Protein AF-A0A942GYG0-F1 (afdb_monomer)

Mean predicted aligned error: 10.77 Å

Solvent-accessible surface area (backbone atoms only — not comparable to full-atom values): 10774 Å² total; per-residue (Å²): 144,83,90,78,85,78,83,84,86,82,78,89,72,79,81,76,75,67,59,65,48,52,63,40,40,40,60,57,50,47,99,49,83,91,63,47,32,33,40,37,37,32,74,46,73,51,86,85,50,44,28,29,35,39,34,29,45,40,83,56,70,63,23,36,38,34,26,87,80,45,83,84,53,67,33,62,29,21,25,42,36,37,23,21,89,87,69,42,67,22,49,27,53,78,20,40,27,50,44,30,30,40,38,37,22,38,67,86,68,49,50,30,33,34,43,37,31,52,30,29,38,45,46,77,72,88,83,29,36,38,39,38,35,69,40,68,57,47,60,44,65,44,78,31,82,46,78,87,61,72,79,62,32,40,35,35,44,31,32,70,72,46,78,58,81,37,33,40,30,19,33,28,52,40,40,40,34,48,46,66,55,72,65,50,56,50,50,50,52,53,50,52,52,52,55,54,56,59,75,76,108

Radius of gyration: 22.15 Å; Cα contacts (8 Å, |Δi|>4): 467; chains: 1; bounding box: 30×49×81 Å

pLDDT: mean 78.79, std 14.72, range [40.22, 95.81]

Nearest PDB structures (foldseek):
  8fro-assembly1_G  TM=6.379E-01  e=6.073E-01  Acinetobacter baylyi ADP1
  8ufg-assembly1_G  TM=6.220E-01  e=1.354E+00  Acinetobacter baylyi ADP1
  6mjp-assembly1_G  TM=4.871E-01  e=9.533E-01  Vibrio cholerae
  6mit-assembly1_G  TM=3.620E-01  e=4.277E-01  Enterobacter cloacae subsp. cloacae ATCC 13047
  8ufh-assembly1_G  TM=6.021E-01  e=2.870E+00  Acinetobacter baylyi ADP1

Foldseek 3Di:
DDDDPPDPPDDPDDQPDFDWDFQKFWDQQDPDPPDFFKKFFAPAQDLQFQWGWIWGKDQAFRTWIAGPPWPDGIAGSKIKTKAAPVRHTWTTHRQKTAWIKIWIAHNVRFTQKMKTAGIWGWDDPVQWIKIKGQGDIDMGHTVIDPNVDDDFIKMKTFHDWDDDRRMIGGRGIGIITGDDDVVSVVVVVVVVVVVVVVVVD

Secondary structure (DSSP, 8-state):
--------------------EEEEEE--S-SSTTS-SEEEEESSS-TT---EEEEEEE-SS---EE-TTSTT--BTT-EEEEE-TTSSPEEEETTEE-SEEEEEE-TTS-EEEEEEESEEEEEE-SS-EEEEEEES-EEEESSS--TT--S-EEEEEEES-EEETTEEEESEEEEEEE---HHHHHHHHHHHHHHHHHHT-

Sequence (201 aa):
MRTLAGLSLLGLAGAVSAQSFTLATFADPTLNATTPMITFVSANTDPLNLSGTLSGSWTGSGLTLITPNLSGGPFANARFSLATAGGGAISVSNGAVSAGVVTFRNSANAVLFSINFQSAVYNNSGVGGNFLINSGISFTNGLLNVSSFTNGAFGFAFANPTTSGNQITYTASFTSSAVPEPASLAALGLGAIALIKRRRR

Structure (mmCIF, N/CA/C/O backbone):
data_AF-A0A942GYG0-F1
#
_entry.id   AF-A0A942GYG0-F1
#
loop_
_atom_site.group_PDB
_atom_site.id
_atom_site.type_symbol
_atom_site.label_atom_id
_atom_site.label_alt_id
_atom_site.label_comp_id
_atom_site.label_asym_id
_atom_site.label_entity_id
_atom_site.label_seq_id
_atom_site.pdbx_PDB_ins_code
_atom_site.Cartn_x
_atom_site.Cartn_y
_atom_site.Cartn_z
_atom_site.occupancy
_atom_site.B_iso_or_equiv
_atom_site.auth_seq_id
_atom_site.auth_comp_id
_atom_site.auth_asym_id
_atom_site.auth_atom_id
_atom_site.pdbx_PDB_model_num
ATOM 1 N N . MET A 1 1 ? 1.100 -24.597 -68.871 1.00 47.22 1 MET A N 1
ATOM 2 C CA . MET A 1 1 ? 1.208 -25.309 -67.577 1.00 47.22 1 MET A CA 1
ATOM 3 C C . MET A 1 1 ? 2.514 -24.935 -66.891 1.00 47.22 1 MET A C 1
ATOM 5 O O . MET A 1 1 ? 3.547 -25.460 -67.275 1.00 47.22 1 MET A O 1
ATOM 9 N N . ARG A 1 2 ? 2.482 -24.030 -65.906 1.00 40.22 2 ARG A N 1
ATOM 10 C CA . ARG A 1 2 ? 3.501 -23.928 -64.848 1.00 40.22 2 ARG A CA 1
ATOM 11 C C . ARG A 1 2 ? 2.799 -23.478 -63.569 1.00 40.22 2 ARG A C 1
ATOM 13 O O . ARG A 1 2 ? 2.380 -22.336 -63.439 1.00 40.22 2 ARG A O 1
ATOM 20 N N . THR A 1 3 ? 2.588 -24.453 -62.701 1.00 55.00 3 THR A N 1
ATOM 21 C CA . THR A 1 3 ? 2.068 -24.369 -61.340 1.00 55.00 3 THR A CA 1
ATOM 22 C C . THR A 1 3 ? 3.068 -23.636 -60.446 1.00 55.00 3 THR A C 1
ATOM 24 O O . THR A 1 3 ? 4.214 -24.055 -60.340 1.00 55.00 3 THR A O 1
ATOM 27 N N . LEU A 1 4 ? 2.627 -22.570 -59.777 1.00 44.88 4 LEU A N 1
ATOM 28 C CA . LEU A 1 4 ? 3.309 -21.960 -58.630 1.00 44.88 4 LEU A CA 1
ATOM 29 C C . LEU A 1 4 ? 2.232 -21.535 -57.623 1.00 44.88 4 LEU A C 1
ATOM 31 O O . LEU A 1 4 ? 1.903 -20.364 -57.462 1.00 44.88 4 LEU A O 1
ATOM 35 N N . ALA A 1 5 ? 1.633 -22.537 -56.978 1.00 49.19 5 ALA A N 1
ATOM 36 C CA . ALA A 1 5 ? 0.848 -22.351 -55.768 1.00 49.19 5 ALA A CA 1
ATOM 37 C C . ALA A 1 5 ? 1.830 -22.097 -54.612 1.00 49.19 5 ALA A C 1
ATOM 39 O O . ALA A 1 5 ? 2.357 -23.026 -54.005 1.00 49.19 5 ALA A O 1
ATOM 40 N N . GLY A 1 6 ? 2.146 -20.824 -54.370 1.00 45.94 6 GLY A N 1
ATOM 41 C CA . GLY A 1 6 ? 2.953 -20.388 -53.233 1.00 45.94 6 GLY A CA 1
ATOM 42 C C . GLY A 1 6 ? 2.110 -20.365 -51.962 1.00 45.94 6 GLY A C 1
ATOM 43 O O . GLY A 1 6 ? 1.429 -19.383 -51.683 1.00 45.94 6 GLY A O 1
ATOM 44 N N . LEU A 1 7 ? 2.150 -21.467 -51.219 1.00 50.16 7 LEU A N 1
ATOM 45 C CA . LEU A 1 7 ? 1.560 -21.649 -49.896 1.00 50.16 7 LEU A CA 1
ATOM 46 C C . LEU A 1 7 ? 2.141 -20.614 -48.904 1.00 50.16 7 LEU A C 1
ATOM 48 O O . LEU A 1 7 ? 3.265 -20.768 -48.436 1.00 50.16 7 LEU A O 1
ATOM 52 N N . SER A 1 8 ? 1.400 -19.552 -48.571 1.00 49.69 8 SER A N 1
ATOM 53 C CA . SER A 1 8 ? 1.773 -18.586 -47.522 1.00 49.69 8 SER A CA 1
ATOM 54 C C . SER A 1 8 ? 1.042 -18.895 -46.214 1.00 49.69 8 SER A C 1
ATOM 56 O O . SER A 1 8 ? 0.158 -18.173 -45.760 1.00 49.69 8 SER A O 1
ATOM 58 N N . LEU A 1 9 ? 1.425 -20.012 -45.599 1.00 56.19 9 LEU A N 1
ATOM 59 C CA . LEU A 1 9 ? 0.965 -20.426 -44.278 1.00 56.19 9 LEU A CA 1
ATOM 60 C C . LEU A 1 9 ? 1.998 -20.001 -43.224 1.00 56.19 9 LEU A C 1
ATOM 62 O O . LEU A 1 9 ? 2.800 -20.829 -42.823 1.00 56.19 9 LEU A O 1
ATOM 66 N N . LEU A 1 10 ? 2.041 -18.738 -42.785 1.00 43.91 10 LEU A N 1
ATOM 67 C CA . LEU A 1 10 ? 2.884 -18.366 -41.636 1.00 43.91 10 LEU A CA 1
ATOM 68 C C . LEU A 1 10 ? 2.381 -17.120 -40.896 1.00 43.91 10 LEU A C 1
ATOM 70 O O . LEU A 1 10 ? 2.401 -16.010 -41.425 1.00 43.91 10 LEU A O 1
ATOM 74 N N . GLY A 1 11 ? 2.032 -17.332 -39.623 1.00 44.91 11 GLY A N 1
ATOM 75 C CA . GLY A 1 11 ? 2.259 -16.352 -38.563 1.00 44.91 11 GLY A CA 1
ATOM 76 C C . GLY A 1 11 ? 1.053 -15.557 -38.068 1.00 44.91 11 GLY A C 1
ATOM 77 O O . GLY A 1 11 ? 1.117 -14.331 -38.056 1.00 44.91 11 GLY A O 1
ATOM 78 N N . LEU A 1 12 ? 0.002 -16.211 -37.554 1.00 44.03 12 LEU A N 1
ATOM 79 C CA . LEU A 1 12 ? -0.765 -15.590 -36.465 1.00 44.03 12 LEU A CA 1
ATOM 80 C C . LEU A 1 12 ? 0.125 -15.606 -35.210 1.00 44.03 12 LEU A C 1
ATOM 82 O O . LEU A 1 12 ? 0.068 -16.531 -34.404 1.00 44.03 12 LEU A O 1
ATOM 86 N N . ALA A 1 13 ? 1.005 -14.614 -35.079 1.00 49.53 13 ALA A N 1
ATOM 87 C CA . ALA A 1 13 ? 1.658 -14.336 -33.807 1.00 49.53 13 ALA A CA 1
ATOM 88 C C . ALA A 1 13 ? 0.572 -13.859 -32.834 1.00 49.53 13 ALA A C 1
ATOM 90 O O . ALA A 1 13 ? -0.116 -12.872 -33.105 1.00 49.53 13 ALA A O 1
ATOM 91 N N . GLY A 1 14 ? 0.372 -14.610 -31.750 1.00 46.22 14 GLY A N 1
ATOM 92 C CA . GLY A 1 14 ? -0.617 -14.303 -30.726 1.00 46.22 14 GLY A CA 1
ATOM 93 C C . GLY A 1 14 ? -0.395 -12.901 -30.172 1.00 46.22 14 GLY A C 1
ATOM 94 O O . GLY A 1 14 ? 0.689 -12.581 -29.686 1.00 46.22 14 GLY A O 1
ATOM 95 N N . ALA A 1 15 ? -1.421 -12.058 -30.257 1.00 45.28 15 ALA A N 1
ATOM 96 C CA . ALA A 1 15 ? -1.450 -10.808 -29.522 1.00 45.28 15 ALA A CA 1
ATOM 97 C C . ALA A 1 15 ? -1.468 -11.157 -28.029 1.00 45.28 15 ALA A C 1
ATOM 99 O O . ALA A 1 15 ? -2.484 -11.607 -27.503 1.00 45.28 15 ALA A O 1
ATOM 100 N N . VAL A 1 16 ? -0.330 -10.998 -27.355 1.00 50.44 16 VAL A N 1
ATOM 101 C CA . VAL A 1 16 ? -0.274 -11.088 -25.898 1.00 50.44 16 VAL A CA 1
ATOM 102 C C . VAL A 1 16 ? -1.026 -9.869 -25.374 1.00 50.44 16 VAL A C 1
ATOM 104 O O . VAL A 1 16 ? -0.549 -8.739 -25.481 1.00 50.44 16 VAL A O 1
ATOM 107 N N . SER A 1 17 ? -2.253 -10.073 -24.893 1.00 48.25 17 SER A N 1
ATOM 108 C CA . SER A 1 17 ? -3.034 -9.005 -24.277 1.00 48.25 17 SER A CA 1
ATOM 109 C C . SER A 1 17 ? -2.295 -8.529 -23.031 1.00 48.25 17 SER A C 1
ATOM 111 O O . SER 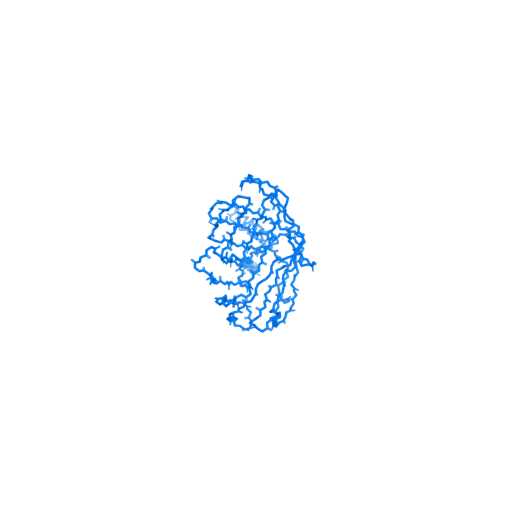A 1 17 ? -2.120 -9.308 -22.095 1.00 48.25 17 SER A O 1
ATOM 113 N N . ALA A 1 18 ? -1.876 -7.266 -23.006 1.00 50.84 18 ALA A N 1
ATOM 114 C CA . ALA A 1 18 ? -1.466 -6.631 -21.766 1.00 50.84 18 ALA A CA 1
ATOM 115 C C . ALA A 1 18 ? -2.700 -6.533 -20.862 1.00 50.84 18 ALA A C 1
ATOM 117 O O . ALA A 1 18 ? -3.649 -5.817 -21.180 1.00 50.84 18 ALA A O 1
ATOM 118 N N . GLN A 1 19 ? -2.715 -7.304 -19.781 1.00 58.50 19 GLN A N 1
ATOM 119 C CA . GLN A 1 19 ? -3.801 -7.307 -18.811 1.00 58.50 19 GLN A CA 1
ATOM 120 C C . GLN A 1 19 ? -3.295 -6.64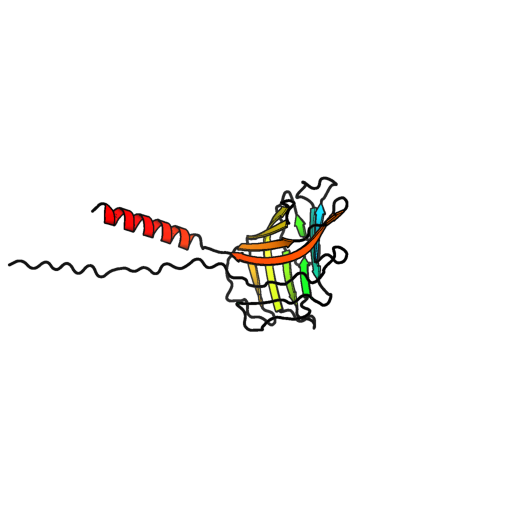9 -17.527 1.00 58.50 19 GLN A C 1
ATOM 122 O O . GLN A 1 19 ? -2.253 -7.020 -16.991 1.00 58.50 19 GLN A O 1
ATOM 127 N N . SER A 1 20 ? -4.013 -5.634 -17.048 1.00 63.12 20 SER A N 1
ATOM 128 C CA . SER A 1 20 ? -3.867 -5.158 -15.673 1.00 63.12 20 SER A CA 1
ATOM 129 C C . SER A 1 20 ? -4.591 -6.128 -14.750 1.00 63.12 20 SER A C 1
ATOM 131 O O . SER A 1 20 ? -5.744 -6.473 -15.016 1.00 63.12 20 SER A O 1
ATOM 133 N N . PHE A 1 21 ? -3.954 -6.523 -13.653 1.00 68.12 21 PHE A N 1
ATOM 134 C CA . PHE A 1 21 ? -4.548 -7.435 -12.684 1.00 68.12 21 PHE A CA 1
ATOM 135 C C . PHE A 1 21 ? -4.671 -6.754 -11.323 1.00 68.12 21 PHE A C 1
ATOM 137 O O . PHE A 1 21 ? -3.721 -6.172 -10.797 1.00 68.12 21 PHE A O 1
ATOM 144 N N . THR A 1 22 ? -5.842 -6.856 -10.705 1.00 72.69 22 THR A N 1
ATOM 145 C CA . THR A 1 22 ? -6.029 -6.430 -9.315 1.00 72.69 22 THR A CA 1
ATOM 146 C C . THR A 1 22 ? -5.499 -7.524 -8.394 1.00 72.69 22 THR A C 1
ATOM 148 O O . THR A 1 22 ? -6.091 -8.601 -8.308 1.00 72.69 22 THR A O 1
ATOM 151 N N . LEU A 1 23 ? -4.377 -7.270 -7.716 1.00 75.25 23 LEU A N 1
ATOM 152 C CA . LEU A 1 23 ? -3.814 -8.219 -6.747 1.00 75.25 23 LEU A CA 1
ATOM 153 C C . LEU A 1 23 ? -4.638 -8.231 -5.454 1.00 75.25 23 LEU A C 1
ATOM 155 O O . LEU A 1 23 ? -4.971 -9.287 -4.920 1.00 75.25 23 LEU A O 1
ATOM 159 N N . ALA A 1 24 ? -4.983 -7.039 -4.975 1.00 77.56 24 ALA A N 1
ATOM 160 C CA . ALA A 1 24 ? -5.737 -6.834 -3.756 1.00 77.56 24 ALA A CA 1
ATOM 161 C C . ALA A 1 24 ? -6.590 -5.576 -3.867 1.00 77.56 24 ALA A C 1
ATOM 163 O O . ALA A 1 24 ? -6.137 -4.550 -4.352 1.00 77.56 24 ALA A O 1
ATOM 164 N N . THR A 1 25 ? -7.817 -5.630 -3.375 1.00 77.88 25 THR A N 1
ATOM 165 C CA . THR A 1 25 ? -8.646 -4.439 -3.201 1.00 77.88 25 THR A CA 1
ATOM 166 C C . THR A 1 25 ? -9.373 -4.536 -1.877 1.00 77.88 25 THR A C 1
ATOM 168 O O . THR A 1 25 ? -9.718 -5.630 -1.437 1.00 77.88 25 THR A O 1
ATOM 171 N N . PHE A 1 26 ? -9.612 -3.405 -1.233 1.00 75.62 26 PHE A N 1
ATOM 172 C CA . PHE A 1 26 ? -10.428 -3.343 -0.033 1.00 75.62 26 PHE A CA 1
ATOM 173 C C . PHE A 1 26 ? -11.369 -2.150 -0.123 1.00 75.62 26 PHE A C 1
ATOM 175 O O . PHE A 1 26 ? -11.049 -1.132 -0.730 1.00 75.62 26 PHE A O 1
ATOM 182 N N . ALA A 1 27 ? -12.566 -2.323 0.430 1.00 68.75 27 ALA A N 1
ATOM 183 C CA . ALA A 1 27 ? -13.493 -1.220 0.623 1.00 68.75 27 ALA A CA 1
ATOM 184 C C . ALA A 1 27 ? -13.029 -0.373 1.813 1.00 68.75 27 ALA A C 1
ATOM 186 O O . ALA A 1 27 ? -12.357 -0.891 2.708 1.00 68.75 27 ALA A O 1
ATOM 187 N N . ASP A 1 28 ? -13.402 0.906 1.807 1.00 70.06 28 ASP A N 1
ATOM 188 C CA . ASP A 1 28 ? -13.158 1.819 2.921 1.00 70.06 28 ASP A CA 1
ATOM 189 C C . ASP A 1 28 ? -13.711 1.212 4.226 1.00 70.06 28 ASP A C 1
ATOM 191 O O . ASP A 1 28 ? -14.924 0.991 4.320 1.00 70.06 28 ASP A O 1
ATOM 195 N N . PRO A 1 29 ? -12.859 0.871 5.213 1.00 70.31 29 PRO A N 1
ATOM 196 C CA . PRO A 1 29 ? -13.340 0.323 6.471 1.00 70.31 29 PRO A CA 1
ATOM 197 C C . PRO A 1 29 ? -13.994 1.389 7.352 1.00 70.31 29 PRO A C 1
ATOM 199 O O . PRO A 1 29 ? -14.649 1.032 8.334 1.00 70.31 29 PRO A O 1
ATOM 202 N N . THR A 1 30 ? -13.815 2.678 7.042 1.00 67.19 30 THR A N 1
ATOM 203 C CA . THR A 1 30 ? -14.283 3.779 7.878 1.00 67.19 30 THR A CA 1
ATOM 204 C C . THR A 1 30 ? -15.176 4.711 7.082 1.00 67.19 30 THR A C 1
ATOM 206 O O . THR A 1 30 ? -14.896 5.117 5.966 1.00 67.19 30 THR A O 1
ATOM 209 N N . LEU A 1 31 ? -16.304 5.089 7.673 1.00 64.12 31 LEU A N 1
ATOM 210 C CA . LEU A 1 31 ? -17.173 6.110 7.085 1.00 64.12 31 LEU A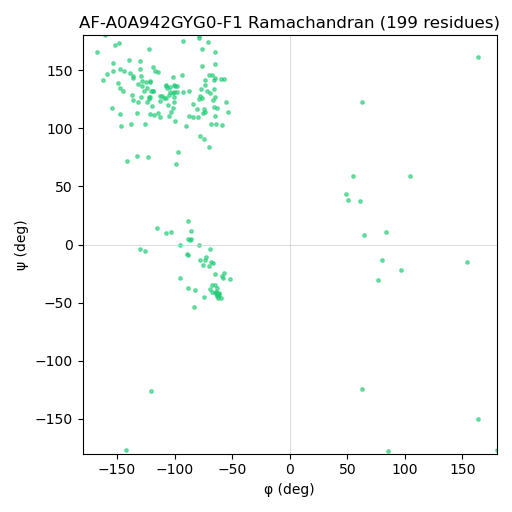 CA 1
ATOM 211 C C . LEU A 1 31 ? -16.725 7.528 7.481 1.00 64.12 31 LEU A C 1
ATOM 213 O O . LEU A 1 31 ? -17.433 8.493 7.204 1.00 64.12 31 LEU A O 1
ATOM 217 N N . ASN A 1 32 ? -15.601 7.666 8.199 1.00 64.56 32 ASN A N 1
ATOM 218 C CA . ASN A 1 32 ? -15.164 8.929 8.782 1.00 64.56 32 ASN A CA 1
ATOM 219 C C . ASN A 1 32 ? -13.634 9.092 8.847 1.00 64.56 32 ASN A C 1
ATOM 221 O O . ASN A 1 32 ? -12.866 8.148 9.010 1.00 64.56 32 ASN A O 1
ATOM 225 N N . ALA A 1 33 ? -13.200 10.351 8.782 1.00 61.22 33 ALA A N 1
ATOM 226 C CA . ALA A 1 33 ? -11.796 10.763 8.782 1.00 61.22 33 ALA A CA 1
ATOM 227 C C . ALA A 1 33 ? -11.050 10.552 10.118 1.00 61.22 33 ALA A C 1
ATOM 229 O O . ALA A 1 33 ? -9.855 10.826 10.210 1.00 61.22 33 ALA A O 1
ATOM 230 N N . THR A 1 34 ? -11.729 10.092 11.174 1.00 69.00 34 THR A N 1
ATOM 231 C CA . THR A 1 34 ? -11.150 9.972 12.524 1.00 69.00 34 THR A CA 1
ATOM 232 C C . THR A 1 34 ? -10.240 8.757 12.690 1.00 69.00 34 THR A C 1
ATOM 234 O O . THR A 1 34 ? -9.498 8.682 13.666 1.00 69.00 34 THR A O 1
ATOM 237 N N . THR A 1 35 ? -10.264 7.815 11.745 1.00 78.62 35 THR A N 1
ATOM 238 C CA . THR A 1 35 ? -9.408 6.620 11.747 1.00 78.62 35 THR A CA 1
ATOM 239 C C . THR A 1 35 ? -8.767 6.430 10.369 1.00 78.62 35 THR A C 1
ATOM 241 O O . THR A 1 35 ? -9.222 5.614 9.569 1.00 78.62 35 THR A O 1
ATOM 244 N N . PRO A 1 36 ? -7.736 7.226 10.039 1.00 83.00 36 PRO A N 1
ATOM 245 C CA . PRO A 1 36 ? -7.144 7.203 8.711 1.00 83.00 36 PRO A CA 1
ATOM 246 C C . PRO A 1 36 ? -6.290 5.954 8.486 1.00 83.00 36 PRO A C 1
ATOM 248 O O . PRO A 1 36 ? -5.546 5.523 9.365 1.00 83.00 36 PRO A O 1
ATOM 251 N N . MET A 1 37 ? -6.358 5.400 7.277 1.00 86.25 37 MET A N 1
ATOM 252 C CA . MET A 1 37 ? -5.539 4.261 6.863 1.00 86.25 37 MET A CA 1
ATOM 253 C C . MET A 1 37 ? -4.146 4.683 6.403 1.00 86.25 37 MET A C 1
ATOM 255 O O . MET A 1 37 ? -3.170 3.986 6.678 1.00 86.25 37 MET A O 1
ATOM 259 N N . ILE A 1 38 ? -4.057 5.801 5.682 1.00 88.75 38 ILE A N 1
ATOM 260 C CA . ILE A 1 38 ? -2.813 6.358 5.147 1.00 88.75 38 ILE A CA 1
ATOM 261 C C . ILE A 1 38 ? -2.678 7.789 5.638 1.00 88.75 38 ILE A C 1
ATOM 263 O O . ILE A 1 38 ? -3.649 8.543 5.670 1.00 88.75 38 ILE A O 1
ATOM 267 N N . THR A 1 39 ? -1.460 8.165 5.994 1.00 90.00 39 THR A N 1
ATOM 268 C CA . THR A 1 39 ? -1.096 9.510 6.411 1.00 90.00 39 THR A CA 1
ATOM 269 C C . THR A 1 39 ? 0.116 9.968 5.620 1.00 90.00 39 THR A C 1
ATOM 271 O O . THR A 1 39 ? 1.154 9.308 5.608 1.00 90.00 39 THR A O 1
ATOM 274 N N . PHE A 1 40 ? -0.005 11.130 4.996 1.00 91.06 40 PHE A N 1
ATOM 275 C CA . PHE A 1 40 ? 1.117 11.899 4.491 1.00 91.06 40 PHE A CA 1
ATOM 276 C C . PHE A 1 40 ? 1.321 13.120 5.388 1.00 91.06 40 PHE A C 1
ATOM 278 O O . PHE A 1 40 ? 0.387 13.883 5.619 1.00 91.06 40 PHE A O 1
ATOM 285 N N . VAL A 1 41 ? 2.534 13.309 5.901 1.00 91.56 41 VAL A N 1
ATOM 286 C CA . VAL A 1 41 ? 2.920 14.497 6.671 1.00 91.56 41 VAL A CA 1
ATOM 287 C C . VAL A 1 41 ? 3.933 15.280 5.851 1.00 91.56 41 VAL A C 1
ATOM 289 O O . VAL A 1 41 ? 5.067 14.825 5.690 1.00 91.56 41 VAL A O 1
ATOM 292 N N . SER A 1 42 ? 3.527 16.441 5.339 1.00 91.25 42 SER A N 1
ATOM 293 C CA . SER A 1 42 ? 4.401 17.358 4.609 1.00 91.25 42 SER A CA 1
ATOM 294 C C . SER A 1 42 ? 5.493 17.912 5.527 1.00 91.25 42 SER A C 1
ATOM 296 O O . SER A 1 42 ? 5.272 18.190 6.711 1.00 91.25 42 SER A O 1
ATOM 298 N N . ALA A 1 43 ? 6.690 18.087 4.969 1.00 91.62 43 ALA A N 1
ATOM 299 C CA . ALA A 1 43 ? 7.851 18.654 5.646 1.00 91.62 43 ALA A CA 1
ATOM 300 C C . ALA A 1 43 ? 7.663 20.139 6.009 1.00 91.62 43 ALA A C 1
ATOM 302 O O . ALA A 1 43 ? 8.419 20.674 6.818 1.00 91.62 43 ALA A O 1
ATOM 303 N N . ASN A 1 44 ? 6.673 20.812 5.420 1.00 87.31 44 ASN A N 1
ATOM 304 C CA . ASN A 1 44 ? 6.279 22.171 5.774 1.00 87.31 44 ASN A CA 1
ATOM 305 C C . ASN A 1 44 ? 4.750 22.329 5.693 1.00 87.31 44 ASN A C 1
ATOM 307 O O . ASN A 1 44 ? 4.018 21.377 5.440 1.00 87.31 44 ASN A O 1
ATOM 311 N N . THR A 1 45 ? 4.252 23.538 5.933 1.00 82.81 45 THR A N 1
ATOM 312 C CA . THR A 1 45 ? 2.816 23.848 5.905 1.00 82.81 45 THR A CA 1
ATOM 313 C C . THR A 1 45 ? 2.244 24.030 4.498 1.00 82.81 45 THR A C 1
ATOM 315 O O . THR A 1 45 ? 1.056 24.312 4.378 1.00 82.81 45 THR A O 1
ATOM 318 N N . ASP A 1 46 ? 3.055 23.901 3.443 1.00 79.88 46 ASP A N 1
ATOM 319 C CA . ASP A 1 46 ? 2.581 24.012 2.066 1.00 79.88 46 ASP A CA 1
ATOM 320 C C . ASP A 1 46 ? 1.927 22.683 1.635 1.00 79.88 46 ASP A C 1
ATOM 322 O O . ASP A 1 46 ? 2.613 21.654 1.573 1.00 79.88 46 ASP A O 1
ATOM 326 N N . PRO A 1 47 ? 0.614 22.668 1.332 1.00 67.12 47 PRO A N 1
ATOM 327 C CA . PRO A 1 47 ? -0.094 21.462 0.903 1.00 67.12 47 PRO A CA 1
ATOM 328 C C . PRO A 1 47 ? 0.336 20.962 -0.485 1.00 67.12 47 PRO A C 1
ATOM 330 O O . PRO A 1 47 ? 0.028 19.822 -0.836 1.00 67.12 47 PRO A O 1
ATOM 333 N N . LEU A 1 48 ? 1.039 21.785 -1.272 1.00 76.81 48 LEU A N 1
ATOM 334 C CA . LEU A 1 48 ? 1.612 21.400 -2.564 1.00 76.81 48 LEU A CA 1
ATOM 335 C C . LEU A 1 48 ? 3.024 20.818 -2.432 1.00 76.81 48 LEU A C 1
ATOM 337 O O . LEU A 1 48 ? 3.558 20.276 -3.401 1.00 76.81 48 LEU A O 1
ATOM 341 N N . ASN A 1 49 ? 3.635 20.888 -1.247 1.00 83.50 49 ASN A N 1
ATOM 342 C CA . ASN A 1 49 ? 4.934 20.279 -1.025 1.00 83.50 49 ASN A CA 1
ATOM 343 C C . ASN A 1 49 ? 4.802 18.754 -0.943 1.00 83.50 49 ASN A C 1
ATOM 345 O O . ASN A 1 49 ? 4.238 18.188 -0.008 1.00 83.50 49 ASN A O 1
ATOM 349 N N . LEU A 1 50 ? 5.393 18.081 -1.927 1.00 87.06 50 LEU A N 1
ATOM 350 C CA . LEU A 1 50 ? 5.453 16.624 -2.003 1.00 87.06 50 LEU A CA 1
ATOM 351 C C . LEU A 1 50 ? 6.672 16.042 -1.271 1.00 87.06 50 LEU A C 1
ATOM 353 O O . LEU A 1 50 ? 7.096 14.929 -1.568 1.00 87.06 50 LEU A O 1
ATOM 357 N N . SER A 1 51 ? 7.275 16.784 -0.347 1.00 92.56 51 SER A N 1
ATOM 358 C CA . SER A 1 51 ? 8.352 16.307 0.522 1.00 92.56 51 SER A CA 1
ATOM 359 C C . SER A 1 51 ? 7.815 16.116 1.929 1.00 92.56 51 SER A C 1
ATOM 361 O O . SER A 1 51 ? 7.112 16.981 2.440 1.00 92.56 51 SER A O 1
ATOM 363 N N . GLY A 1 52 ? 8.140 15.002 2.571 1.00 93.31 52 GLY A N 1
ATOM 364 C CA . GLY A 1 52 ? 7.543 14.646 3.847 1.00 93.31 52 GLY A CA 1
ATOM 365 C C . GLY A 1 52 ? 7.741 13.183 4.200 1.00 93.31 52 GLY A C 1
ATOM 366 O O . GLY A 1 52 ? 8.719 12.549 3.799 1.00 93.31 52 GLY A O 1
ATOM 367 N N . THR A 1 53 ? 6.791 12.639 4.949 1.00 93.56 53 THR A N 1
ATOM 368 C CA . THR A 1 53 ? 6.755 11.216 5.285 1.00 93.56 53 THR A CA 1
ATOM 369 C C . THR A 1 53 ? 5.396 10.612 4.964 1.00 93.56 53 THR A C 1
ATOM 371 O O . THR A 1 53 ? 4.361 11.245 5.157 1.00 93.56 53 THR A O 1
ATOM 374 N N . LEU A 1 54 ? 5.409 9.386 4.452 1.00 91.38 54 LEU A N 1
ATOM 375 C CA . LEU A 1 54 ? 4.237 8.582 4.141 1.00 91.38 54 LEU A CA 1
ATOM 376 C C . LEU A 1 54 ? 4.209 7.379 5.085 1.00 91.38 54 LEU A C 1
ATOM 378 O O . LEU A 1 54 ? 5.186 6.637 5.198 1.00 91.38 54 LEU A O 1
ATOM 382 N N . SER A 1 55 ? 3.090 7.169 5.757 1.00 91.19 55 SER A N 1
ATOM 383 C CA . SER A 1 55 ? 2.865 6.013 6.617 1.00 91.19 55 SER A CA 1
ATOM 384 C C . SER A 1 55 ? 1.443 5.508 6.445 1.00 91.19 55 SER A C 1
ATOM 386 O O . SER A 1 55 ? 0.554 6.225 5.984 1.00 91.19 55 SER A O 1
ATOM 388 N N . GLY A 1 56 ? 1.211 4.250 6.792 1.00 89.31 56 GLY A N 1
ATOM 389 C CA . GLY A 1 56 ? -0.136 3.716 6.759 1.00 89.31 56 GLY A CA 1
ATOM 390 C C . GLY A 1 56 ? -0.284 2.449 7.569 1.00 89.31 56 GLY A C 1
ATOM 391 O O . GLY A 1 56 ? 0.602 1.598 7.575 1.00 89.31 56 GLY A O 1
ATOM 392 N N . SER A 1 57 ? -1.409 2.302 8.250 1.00 90.44 57 SER A N 1
ATOM 393 C CA . SER A 1 57 ? -1.731 1.070 8.954 1.00 90.44 57 SER A CA 1
ATOM 394 C C . SER A 1 57 ? -3.222 0.952 9.198 1.00 90.44 57 SER A C 1
ATOM 396 O O . SER A 1 57 ? -3.889 1.944 9.469 1.00 90.44 57 SER A O 1
ATOM 398 N N . TRP A 1 58 ? -3.719 -0.277 9.182 1.00 90.75 58 TRP A N 1
ATOM 399 C CA . TRP A 1 58 ? -5.061 -0.604 9.630 1.00 90.75 58 TRP A CA 1
ATOM 400 C C . TRP A 1 58 ? -5.030 -1.864 10.484 1.00 90.75 58 TRP A C 1
ATOM 402 O O . TRP A 1 58 ? -4.546 -2.907 10.039 1.00 90.75 58 TRP A O 1
ATOM 412 N N . THR A 1 59 ? -5.544 -1.767 11.707 1.00 91.44 59 THR A N 1
ATOM 413 C CA . THR A 1 59 ? -5.611 -2.875 12.676 1.00 91.44 59 THR A CA 1
ATOM 414 C C . THR A 1 59 ? -7.025 -3.128 13.204 1.00 91.44 59 THR A C 1
ATOM 416 O O . THR A 1 59 ? -7.223 -4.097 13.937 1.00 91.44 59 THR A O 1
ATOM 419 N N . GLY A 1 60 ? -7.992 -2.280 12.836 1.00 87.38 60 GLY A N 1
ATOM 420 C CA . GLY A 1 60 ? -9.392 -2.393 13.237 1.00 87.38 60 GLY A CA 1
ATOM 421 C C . GLY A 1 60 ? -10.179 -3.437 12.439 1.00 87.38 60 GLY A C 1
ATOM 422 O O . GLY A 1 60 ? -9.681 -4.062 11.502 1.00 87.38 60 GLY A O 1
ATOM 423 N N . SER A 1 61 ? -11.447 -3.613 12.800 1.00 88.00 61 SER A N 1
ATOM 424 C CA . SER A 1 61 ? -12.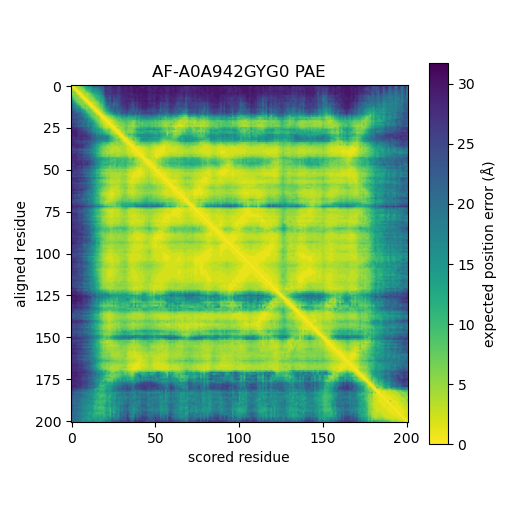410 -4.414 12.034 1.00 88.00 61 SER A CA 1
ATOM 425 C C . SER A 1 61 ? -12.918 -3.676 10.788 1.00 88.00 61 SER A C 1
ATOM 427 O O . SER A 1 61 ? -12.725 -2.475 10.660 1.00 88.00 61 SER A O 1
ATOM 429 N N . GLY A 1 62 ? -13.604 -4.372 9.881 1.00 85.62 62 GLY A N 1
ATOM 430 C CA . GLY A 1 62 ? -14.317 -3.764 8.745 1.00 85.62 62 GLY A CA 1
ATOM 431 C C . GLY A 1 62 ? -13.546 -3.750 7.424 1.00 85.62 62 GLY A C 1
ATOM 432 O O . GLY A 1 62 ? -14.165 -3.755 6.363 1.00 85.62 62 GLY A O 1
ATOM 433 N N . LEU A 1 63 ? -12.214 -3.850 7.455 1.00 86.81 63 LEU A N 1
ATOM 434 C CA . LEU A 1 63 ? -11.426 -3.974 6.228 1.00 86.81 63 LEU A CA 1
ATOM 435 C C . LEU A 1 63 ? -11.565 -5.390 5.671 1.00 86.81 63 LEU A C 1
ATOM 437 O O . LEU A 1 63 ? -11.106 -6.359 6.275 1.00 86.81 63 LEU A O 1
ATOM 441 N N . THR A 1 64 ? -12.203 -5.511 4.511 1.00 89.25 64 THR A N 1
ATOM 442 C CA . THR A 1 64 ? -12.289 -6.777 3.774 1.00 89.25 64 THR A CA 1
ATOM 443 C C . THR A 1 64 ? -11.317 -6.738 2.610 1.00 89.25 64 THR A C 1
ATOM 445 O O . THR A 1 64 ? -11.496 -5.955 1.681 1.00 89.25 64 THR A O 1
ATOM 448 N N . LEU A 1 65 ? -10.290 -7.583 2.657 1.00 88.75 65 LEU A N 1
ATOM 449 C CA . LEU A 1 65 ? -9.313 -7.708 1.583 1.00 88.75 65 LEU A CA 1
ATOM 450 C C . LEU A 1 65 ? -9.809 -8.719 0.556 1.00 88.75 65 LEU A C 1
ATOM 452 O O . LEU A 1 65 ? -9.834 -9.914 0.827 1.00 88.75 65 LEU A O 1
ATOM 456 N N . ILE A 1 66 ? -10.162 -8.255 -0.631 1.00 88.38 66 ILE A N 1
ATOM 457 C CA . ILE A 1 66 ? -10.541 -9.093 -1.764 1.00 88.38 66 ILE A CA 1
ATOM 458 C C . ILE A 1 66 ? -9.290 -9.351 -2.601 1.00 88.38 66 ILE A C 1
ATOM 460 O O . ILE A 1 66 ? -8.576 -8.413 -2.957 1.00 88.38 66 ILE A O 1
ATOM 464 N N . THR A 1 67 ? -9.040 -10.615 -2.942 1.00 86.75 67 THR A N 1
ATOM 465 C CA . THR A 1 67 ? -7.889 -11.038 -3.754 1.00 86.75 67 THR A CA 1
ATOM 466 C C . THR A 1 67 ? -8.362 -11.792 -5.006 1.00 86.75 67 THR A C 1
ATOM 468 O O . THR A 1 67 ? -8.298 -13.016 -5.057 1.00 86.75 67 THR A O 1
ATOM 471 N N . PRO A 1 68 ? -8.891 -11.091 -6.032 1.00 80.81 68 PRO A N 1
ATOM 472 C CA . PRO A 1 68 ? -9.625 -11.721 -7.139 1.00 80.81 68 PRO A CA 1
ATOM 473 C C . PRO A 1 68 ? -8.820 -12.759 -7.928 1.00 80.81 68 PRO A C 1
ATOM 475 O O . PRO A 1 68 ? -9.394 -13.675 -8.506 1.00 80.81 68 PRO A O 1
ATOM 478 N N . ASN A 1 69 ? -7.496 -12.603 -7.951 1.00 78.81 69 ASN A N 1
ATOM 479 C CA . ASN A 1 69 ? -6.577 -13.430 -8.729 1.00 78.81 69 ASN A CA 1
ATOM 480 C C . ASN A 1 69 ? -5.745 -14.391 -7.858 1.00 78.81 69 ASN A C 1
ATOM 482 O O . ASN A 1 69 ? -4.791 -14.983 -8.354 1.00 78.81 69 ASN A O 1
ATOM 486 N N . LEU A 1 70 ? -6.072 -14.534 -6.566 1.00 81.50 70 LEU A N 1
ATOM 487 C CA . LEU A 1 70 ? -5.374 -15.423 -5.633 1.00 81.50 70 LEU A CA 1
ATOM 488 C C . LEU A 1 70 ? -6.345 -16.452 -5.04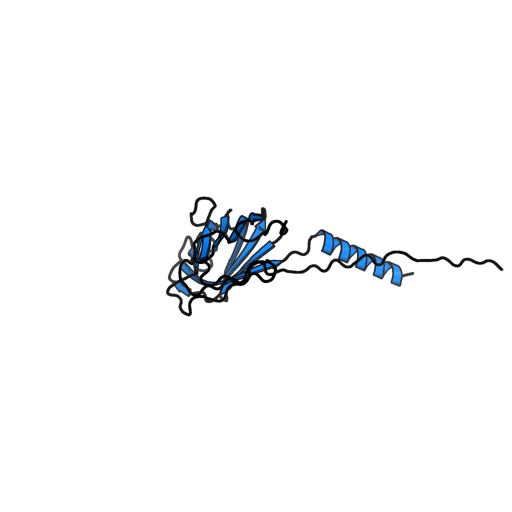5 1.00 81.50 70 LEU A C 1
ATOM 490 O O . LEU A 1 70 ? -7.478 -16.138 -4.682 1.00 81.50 70 LEU A O 1
ATOM 494 N N . SER A 1 71 ? -5.889 -17.695 -4.889 1.00 81.81 71 SER A N 1
ATOM 495 C CA . SER A 1 71 ? -6.633 -18.709 -4.140 1.00 81.81 71 SER A CA 1
ATOM 496 C C . SER A 1 71 ? -6.515 -18.426 -2.639 1.00 81.81 71 SER A C 1
ATOM 498 O O . SER A 1 71 ? -5.414 -18.481 -2.093 1.00 81.81 71 SER A O 1
ATOM 500 N N . GLY A 1 72 ? -7.626 -18.134 -1.965 1.00 80.75 72 GLY A N 1
ATOM 501 C CA . GLY A 1 72 ? -7.637 -17.847 -0.522 1.00 80.75 72 GLY A CA 1
ATOM 502 C C . GLY A 1 72 ? -8.795 -16.958 -0.072 1.00 80.75 72 GLY A C 1
ATOM 503 O O . GLY A 1 72 ? -9.140 -16.958 1.105 1.00 80.75 72 GLY A O 1
ATOM 504 N N . GLY A 1 73 ? -9.455 -16.297 -1.028 1.00 70.56 73 GLY A N 1
ATOM 505 C CA . GLY A 1 73 ? -10.750 -15.654 -0.835 1.00 70.56 73 GLY A CA 1
ATOM 506 C C . GLY A 1 73 ? -10.675 -14.237 -0.266 1.00 70.56 73 GLY A C 1
ATOM 507 O O . GLY A 1 73 ? -9.591 -13.672 -0.093 1.00 70.56 73 GLY A O 1
ATOM 508 N N . PRO A 1 74 ? -11.842 -13.621 -0.018 1.00 89.00 74 PRO A N 1
ATOM 509 C CA . PRO A 1 74 ? -11.894 -12.375 0.718 1.00 89.00 74 PRO A CA 1
ATOM 510 C C . PRO A 1 74 ? -11.529 -12.617 2.190 1.00 89.00 74 PRO A C 1
ATOM 512 O O . PRO A 1 74 ? -12.094 -13.489 2.849 1.00 89.00 74 PRO A O 1
ATOM 515 N N . PHE A 1 75 ? -10.610 -11.820 2.729 1.00 92.12 75 PHE A N 1
ATOM 516 C CA . PHE A 1 75 ? -10.211 -11.861 4.135 1.00 92.12 75 PHE A CA 1
ATOM 517 C C . PHE A 1 75 ? -10.918 -10.743 4.897 1.00 92.12 75 PHE A C 1
ATOM 519 O O . PHE A 1 75 ? -10.567 -9.570 4.762 1.00 92.12 75 PHE A O 1
ATOM 526 N N . ALA A 1 76 ? -11.919 -11.104 5.700 1.00 92.75 76 ALA A N 1
ATOM 527 C CA . ALA A 1 76 ? -12.600 -10.163 6.583 1.00 92.75 76 ALA A CA 1
ATOM 528 C C . ALA A 1 76 ? -11.686 -9.715 7.734 1.00 92.75 76 ALA A C 1
ATOM 530 O O . ALA A 1 76 ? -10.890 -10.505 8.253 1.00 92.75 76 ALA A O 1
ATOM 531 N N . ASN A 1 77 ? -11.841 -8.459 8.163 1.00 92.31 77 ASN A N 1
ATOM 532 C CA . ASN A 1 77 ? -11.019 -7.831 9.204 1.00 92.31 77 ASN A CA 1
ATOM 533 C C . ASN A 1 77 ? -9.515 -7.992 8.931 1.00 92.31 77 ASN A C 1
ATOM 535 O O . ASN A 1 77 ? -8.723 -8.275 9.835 1.00 92.31 77 ASN A O 1
ATOM 539 N N . ALA A 1 78 ? -9.136 -7.883 7.659 1.00 92.62 78 ALA A N 1
ATOM 540 C CA . ALA A 1 78 ? -7.747 -7.886 7.258 1.00 92.62 78 ALA A CA 1
ATOM 541 C C . ALA A 1 78 ? -7.039 -6.646 7.813 1.00 92.62 78 ALA A C 1
ATOM 543 O O . ALA A 1 78 ? -7.640 -5.611 8.102 1.00 92.62 78 ALA A O 1
ATOM 544 N N . ARG A 1 79 ? -5.729 -6.770 7.974 1.00 92.88 79 ARG A N 1
ATOM 545 C CA . ARG A 1 79 ? -4.864 -5.712 8.483 1.00 92.88 79 ARG A CA 1
ATOM 546 C C . ARG A 1 79 ? -3.904 -5.287 7.391 1.00 92.88 79 ARG A C 1
ATOM 548 O O . ARG A 1 79 ? -3.473 -6.102 6.574 1.00 92.88 79 ARG A O 1
ATOM 555 N N . PHE A 1 80 ? -3.545 -4.017 7.418 1.00 91.25 80 PHE A N 1
ATOM 556 C CA . PHE A 1 80 ? -2.682 -3.381 6.433 1.00 91.25 80 PHE A CA 1
ATOM 557 C C . PHE A 1 80 ? -1.553 -2.640 7.147 1.00 91.25 80 PHE A C 1
ATOM 559 O O . PHE A 1 80 ? -1.758 -2.086 8.226 1.00 91.25 80 PHE A O 1
ATOM 566 N N . SER A 1 81 ? -0.361 -2.618 6.557 1.00 92.88 81 SER A N 1
ATOM 567 C CA . SER A 1 81 ? 0.731 -1.747 6.996 1.00 92.88 81 SER A CA 1
ATOM 568 C C . SER A 1 81 ? 1.596 -1.312 5.816 1.00 92.88 81 SER A C 1
ATOM 570 O O . SER A 1 81 ? 2.005 -2.159 5.023 1.00 92.88 81 SER A O 1
ATOM 572 N N . LEU A 1 82 ? 1.916 -0.023 5.762 1.00 92.19 82 LEU A N 1
ATOM 573 C CA . LEU A 1 82 ? 2.840 0.635 4.846 1.00 92.19 82 LEU A CA 1
ATOM 574 C C . LEU A 1 82 ? 3.931 1.310 5.682 1.00 92.19 82 LEU A C 1
ATOM 576 O O . LEU A 1 82 ? 3.660 2.265 6.413 1.00 92.19 82 LEU A O 1
ATOM 580 N N . ALA A 1 83 ? 5.150 0.795 5.577 1.00 94.25 83 ALA A N 1
ATOM 581 C CA . ALA A 1 83 ? 6.299 1.265 6.342 1.00 94.25 83 ALA A CA 1
ATOM 582 C C . ALA A 1 83 ? 7.600 1.017 5.571 1.00 94.25 83 ALA A C 1
ATOM 584 O O . ALA A 1 83 ? 7.613 0.326 4.554 1.00 94.25 83 ALA A O 1
ATOM 585 N N . THR A 1 84 ? 8.718 1.542 6.062 1.00 93.88 84 THR A N 1
ATOM 586 C CA . THR A 1 84 ? 10.043 1.072 5.641 1.00 93.88 84 THR A CA 1
ATOM 587 C C . THR A 1 84 ? 10.253 -0.379 6.083 1.00 93.88 84 THR A C 1
ATOM 589 O O . THR A 1 84 ? 9.543 -0.884 6.954 1.00 93.88 84 THR A O 1
ATOM 592 N N . ALA A 1 85 ? 11.271 -1.056 5.546 1.00 85.81 85 ALA A N 1
ATOM 593 C CA . ALA A 1 85 ? 11.625 -2.409 5.992 1.00 85.81 85 ALA A CA 1
ATOM 594 C C . ALA A 1 85 ? 11.938 -2.489 7.506 1.00 85.81 85 ALA A C 1
ATOM 596 O O . ALA A 1 85 ? 11.762 -3.539 8.115 1.00 85.81 85 ALA A O 1
ATOM 597 N N . GLY A 1 86 ? 12.352 -1.372 8.123 1.00 86.00 86 GLY A N 1
ATOM 598 C CA . GLY A 1 86 ? 12.575 -1.245 9.568 1.00 86.00 86 GLY A CA 1
ATOM 599 C C . GLY A 1 86 ? 11.342 -0.831 10.384 1.00 86.00 86 GLY A C 1
ATOM 600 O O . GLY A 1 86 ? 11.477 -0.591 11.579 1.00 86.00 86 GLY A O 1
ATOM 601 N N . GLY A 1 87 ? 10.159 -0.709 9.770 1.00 86.88 87 GLY A N 1
ATOM 602 C CA . GLY A 1 87 ? 8.909 -0.360 10.461 1.00 86.88 87 GLY A CA 1
ATOM 603 C C . GLY A 1 87 ? 8.669 1.139 10.684 1.00 86.88 87 GLY A C 1
ATOM 604 O O . GLY A 1 87 ? 7.752 1.500 11.416 1.00 86.88 87 GLY A O 1
ATOM 605 N N . GLY A 1 88 ? 9.466 2.016 10.066 1.00 90.88 88 GLY A N 1
ATOM 606 C CA . GLY A 1 88 ? 9.312 3.473 10.155 1.00 90.88 88 GLY A CA 1
ATOM 607 C C . GLY A 1 88 ? 8.449 4.073 9.040 1.00 90.88 88 GLY A C 1
ATOM 608 O O . GLY A 1 88 ? 8.062 3.387 8.094 1.00 90.88 88 GLY A O 1
ATOM 609 N N . ALA A 1 89 ? 8.183 5.378 9.121 1.00 91.31 89 ALA A N 1
ATOM 610 C CA . ALA A 1 89 ? 7.556 6.113 8.024 1.00 91.31 89 ALA A CA 1
ATOM 611 C C . ALA A 1 89 ? 8.501 6.202 6.815 1.00 91.31 89 ALA A C 1
ATOM 613 O O . ALA A 1 89 ? 9.721 6.287 6.964 1.00 91.31 89 ALA A O 1
ATOM 614 N N . ILE A 1 90 ? 7.932 6.181 5.615 1.00 93.00 90 ILE A N 1
ATOM 615 C CA . ILE A 1 90 ? 8.679 6.211 4.360 1.00 93.00 90 ILE A CA 1
ATOM 616 C C . ILE A 1 90 ? 8.931 7.664 3.980 1.00 93.00 90 ILE A C 1
ATOM 618 O O . ILE A 1 90 ? 8.018 8.487 4.000 1.00 93.00 90 ILE A O 1
ATOM 622 N N . SER A 1 91 ? 10.167 7.998 3.633 1.00 93.88 91 SER A N 1
ATOM 623 C CA . SER A 1 91 ? 10.517 9.354 3.219 1.00 93.88 91 SER A CA 1
ATOM 624 C C . SER A 1 91 ? 9.988 9.643 1.819 1.00 93.88 91 SER A C 1
ATOM 626 O O . SER A 1 91 ? 10.126 8.827 0.908 1.00 93.88 91 SER A O 1
ATOM 628 N N . VAL A 1 92 ? 9.436 10.838 1.644 1.00 92.94 92 VAL A N 1
ATOM 629 C CA . VAL A 1 92 ? 9.053 11.383 0.344 1.00 92.94 92 VAL A CA 1
ATOM 630 C C . VAL A 1 92 ? 9.858 12.657 0.109 1.00 92.94 92 VAL A C 1
ATOM 632 O O . VAL A 1 92 ? 9.949 13.505 0.993 1.00 92.94 92 VAL A O 1
ATOM 635 N N . SER A 1 93 ? 10.458 12.802 -1.066 1.00 94.00 93 SER A N 1
ATOM 636 C CA . SER A 1 93 ? 11.201 13.993 -1.471 1.00 94.00 93 SER A CA 1
ATOM 637 C C . SER A 1 93 ? 10.770 14.391 -2.871 1.00 94.00 93 SER A C 1
ATOM 639 O O . SER A 1 93 ? 10.997 13.650 -3.824 1.00 94.00 93 SER A O 1
ATOM 641 N N . ASN A 1 94 ? 10.109 15.544 -2.987 1.00 90.50 94 ASN A N 1
ATOM 642 C CA . ASN A 1 94 ? 9.573 16.042 -4.252 1.00 90.50 94 ASN A CA 1
ATOM 643 C C . ASN A 1 94 ? 8.748 14.981 -5.021 1.00 90.50 94 ASN A C 1
ATOM 645 O O . ASN A 1 94 ? 8.929 14.770 -6.218 1.00 90.50 94 ASN A O 1
ATOM 649 N N . GLY A 1 95 ? 7.900 14.239 -4.301 1.00 87.94 95 GLY A N 1
ATOM 650 C CA . GLY A 1 95 ? 7.079 13.156 -4.847 1.00 87.94 95 GLY A CA 1
ATOM 651 C C . GLY A 1 95 ? 7.815 11.828 -5.046 1.00 87.94 95 GLY A C 1
ATOM 652 O O . GLY A 1 95 ? 7.160 10.802 -5.195 1.00 87.94 95 GLY A O 1
ATOM 653 N N . ALA A 1 96 ? 9.147 11.783 -4.993 1.00 91.06 96 ALA A N 1
ATOM 654 C CA . ALA A 1 96 ? 9.888 10.525 -4.994 1.00 91.06 96 ALA A CA 1
ATOM 655 C C . ALA A 1 96 ? 9.798 9.863 -3.615 1.00 91.06 96 ALA A C 1
ATOM 657 O O . ALA A 1 96 ? 10.130 10.475 -2.603 1.00 91.06 96 ALA A O 1
ATOM 658 N N . VAL A 1 97 ? 9.365 8.608 -3.571 1.00 91.56 97 VAL A N 1
ATOM 659 C CA . VAL A 1 97 ? 9.201 7.832 -2.341 1.00 91.56 97 VAL A CA 1
ATOM 660 C C . VAL A 1 97 ? 10.347 6.832 -2.215 1.00 91.56 97 VAL A C 1
ATOM 662 O O . VAL A 1 97 ? 10.658 6.114 -3.171 1.00 91.56 97 VAL A O 1
ATOM 665 N N . SER A 1 98 ? 10.975 6.794 -1.038 1.00 94.06 98 SER A N 1
ATOM 666 C CA . SER A 1 98 ? 12.061 5.862 -0.727 1.00 94.06 98 SER A CA 1
ATOM 667 C C . SER A 1 98 ? 11.571 4.417 -0.582 1.00 94.06 98 SER A C 1
ATOM 669 O O . SER A 1 98 ? 10.375 4.139 -0.648 1.00 94.06 98 SER A O 1
ATOM 671 N N . ALA A 1 99 ? 12.503 3.477 -0.414 1.00 93.75 99 ALA A N 1
ATOM 672 C CA . ALA A 1 99 ? 12.184 2.059 -0.297 1.00 93.75 99 ALA A CA 1
ATOM 673 C C . ALA A 1 99 ? 11.218 1.764 0.863 1.00 93.75 99 ALA A C 1
ATOM 675 O O . ALA A 1 99 ? 11.325 2.332 1.956 1.00 93.75 99 ALA A O 1
ATOM 676 N N . GLY A 1 100 ? 10.312 0.818 0.640 1.00 93.12 100 GLY A N 1
ATOM 677 C CA . GLY A 1 100 ? 9.299 0.459 1.619 1.00 93.12 100 GLY A CA 1
ATOM 678 C C . GLY A 1 100 ? 8.684 -0.910 1.390 1.00 93.12 100 GLY A C 1
ATOM 679 O O . GLY A 1 100 ? 9.044 -1.653 0.476 1.00 93.12 100 GLY A O 1
ATOM 680 N N . VAL A 1 101 ? 7.760 -1.242 2.284 1.00 93.06 101 VAL A N 1
ATOM 681 C CA . VAL A 1 101 ? 7.059 -2.516 2.330 1.00 93.06 101 VAL A CA 1
ATOM 682 C C . VAL A 1 101 ? 5.586 -2.260 2.607 1.00 93.06 101 VAL A C 1
ATOM 684 O O . VAL A 1 101 ? 5.215 -1.588 3.572 1.00 93.06 101 VAL A O 1
ATOM 687 N N . VAL A 1 102 ? 4.741 -2.853 1.772 1.00 91.25 102 VAL A N 1
ATOM 688 C CA . VAL A 1 102 ? 3.311 -3.004 2.025 1.00 91.25 102 VAL A CA 1
ATOM 689 C C . VAL A 1 102 ? 3.072 -4.423 2.506 1.00 91.25 102 VAL A C 1
ATOM 691 O O . VAL A 1 102 ? 3.492 -5.370 1.852 1.00 91.25 102 VAL A O 1
ATOM 694 N N . THR A 1 103 ? 2.408 -4.599 3.644 1.00 93.25 103 THR A N 1
ATOM 695 C CA . THR A 1 103 ? 2.079 -5.927 4.176 1.00 93.25 103 THR A CA 1
ATOM 696 C C . THR A 1 103 ? 0.596 -6.043 4.465 1.00 93.25 103 THR A C 1
ATOM 698 O O . THR A 1 103 ? 0.018 -5.192 5.143 1.00 93.25 103 THR A O 1
ATOM 701 N N . PHE A 1 104 ? 0.013 -7.145 4.005 1.00 92.38 104 PHE A N 1
ATOM 702 C CA . PHE A 1 104 ? -1.356 -7.534 4.304 1.00 92.38 104 PHE A CA 1
ATOM 703 C C . PHE A 1 104 ? -1.353 -8.713 5.272 1.00 92.38 104 PHE A C 1
ATOM 705 O O . PHE A 1 104 ? -0.577 -9.658 5.118 1.00 92.38 104 PHE A O 1
ATOM 712 N N . ARG A 1 105 ? -2.223 -8.673 6.280 1.00 94.94 105 ARG A N 1
ATOM 713 C CA . ARG A 1 105 ? -2.412 -9.759 7.251 1.00 94.94 105 ARG A CA 1
ATOM 714 C C . ARG A 1 105 ? -3.891 -10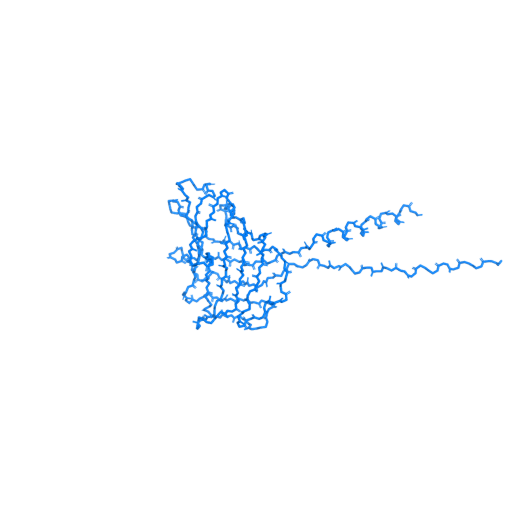.090 7.386 1.00 94.94 105 ARG A C 1
ATOM 716 O O . ARG A 1 105 ? -4.741 -9.250 7.105 1.00 94.94 105 ARG A O 1
ATOM 723 N N . ASN A 1 106 ? -4.204 -11.294 7.843 1.00 94.75 106 ASN A N 1
ATOM 724 C CA . ASN A 1 106 ? -5.569 -11.634 8.236 1.00 94.75 106 ASN A CA 1
ATOM 725 C C . ASN A 1 106 ? -5.902 -11.085 9.639 1.00 94.75 106 ASN A C 1
ATOM 727 O O . ASN A 1 106 ? -5.068 -10.478 10.319 1.00 94.75 106 ASN A O 1
ATOM 731 N N . SER A 1 107 ? -7.129 -11.338 10.092 1.00 94.94 107 SER A N 1
ATOM 732 C CA . SER A 1 107 ? -7.614 -10.942 11.419 1.00 94.94 107 SER A CA 1
ATOM 733 C C . SER A 1 107 ? -6.775 -11.504 12.577 1.00 94.94 107 SER A C 1
ATOM 735 O O . SER A 1 107 ? -6.633 -10.837 13.605 1.00 94.94 107 SER A O 1
ATOM 737 N N . ALA A 1 108 ? -6.152 -12.671 12.377 1.00 95.69 108 ALA A N 1
ATOM 738 C CA . ALA A 1 108 ? -5.273 -13.364 13.320 1.00 95.69 108 ALA A CA 1
ATOM 739 C C . ALA A 1 108 ? -3.796 -12.913 13.262 1.00 95.69 108 ALA A C 1
ATOM 741 O O . ALA A 1 108 ? -2.942 -13.565 13.855 1.00 95.69 108 ALA A O 1
ATOM 742 N N . ASN A 1 109 ? -3.475 -11.813 12.565 1.00 95.00 109 ASN A N 1
ATOM 743 C CA . ASN A 1 109 ? -2.110 -11.310 12.332 1.00 95.00 109 ASN A CA 1
ATOM 744 C C . ASN A 1 109 ? -1.189 -12.209 11.490 1.00 95.00 109 ASN A C 1
ATOM 746 O O . ASN A 1 109 ? -0.010 -11.883 11.338 1.00 95.00 109 ASN A O 1
ATOM 750 N N . ALA A 1 110 ? -1.689 -13.286 10.884 1.00 95.81 110 ALA A N 1
ATOM 751 C CA . ALA A 1 110 ? -0.890 -14.063 9.945 1.00 95.81 110 ALA A CA 1
ATOM 752 C C . ALA A 1 110 ? -0.699 -13.267 8.646 1.00 95.81 110 ALA A C 1
ATOM 754 O O . ALA A 1 110 ? -1.660 -12.717 8.098 1.00 95.81 110 ALA A O 1
ATOM 755 N N . VAL A 1 111 ? 0.541 -13.195 8.159 1.00 95.31 111 VAL A N 1
ATOM 756 C CA . VAL A 1 111 ? 0.875 -12.505 6.906 1.00 95.31 111 VAL A CA 1
ATOM 757 C C . VAL A 1 111 ? 0.209 -13.222 5.737 1.00 95.31 111 VAL A C 1
ATOM 759 O O . VAL A 1 111 ? 0.362 -14.428 5.567 1.00 95.31 111 VAL A O 1
ATOM 762 N N . LEU A 1 112 ? -0.534 -12.469 4.928 1.00 93.75 112 LEU A N 1
ATOM 763 C CA . LEU A 1 112 ? -1.128 -12.950 3.685 1.00 93.75 112 LEU A CA 1
ATOM 764 C C . LEU A 1 112 ? -0.096 -12.880 2.566 1.00 93.75 112 LEU A C 1
ATOM 766 O O . LEU A 1 112 ? 0.181 -13.892 1.933 1.00 93.75 112 LEU A O 1
ATOM 770 N N . PHE A 1 113 ? 0.492 -11.702 2.374 1.00 92.25 113 PHE A N 1
ATOM 771 C CA . PHE A 1 113 ? 1.626 -11.445 1.492 1.00 92.25 113 PHE A CA 1
ATOM 772 C C . PHE A 1 113 ? 2.194 -10.048 1.780 1.00 92.25 113 PHE A C 1
ATOM 774 O O . PHE A 1 113 ? 1.535 -9.209 2.412 1.00 92.25 113 PHE A O 1
ATOM 781 N N . SER A 1 114 ? 3.396 -9.793 1.268 1.00 92.19 114 SER A N 1
ATOM 782 C CA . SER A 1 114 ? 4.030 -8.475 1.298 1.00 92.19 114 SER A CA 1
ATOM 783 C C . SER A 1 114 ? 4.552 -8.071 -0.077 1.00 92.19 114 SER A C 1
ATOM 785 O O . SER A 1 114 ? 4.935 -8.916 -0.886 1.00 92.19 114 SER A O 1
ATOM 787 N N . ILE A 1 115 ? 4.578 -6.763 -0.317 1.00 89.50 115 ILE A N 1
ATOM 788 C CA . ILE A 1 115 ? 5.130 -6.119 -1.506 1.00 89.50 115 ILE A CA 1
ATOM 789 C C . ILE A 1 115 ? 6.272 -5.227 -1.036 1.00 89.50 115 ILE A C 1
ATOM 791 O O . ILE A 1 115 ? 6.035 -4.228 -0.358 1.00 89.50 115 ILE A O 1
ATOM 795 N N . ASN A 1 116 ? 7.501 -5.586 -1.379 1.00 91.69 116 ASN A N 1
ATOM 796 C CA . ASN A 1 116 ? 8.669 -4.745 -1.154 1.00 91.69 116 ASN A CA 1
ATOM 797 C C . ASN A 1 116 ? 8.933 -3.931 -2.415 1.00 91.69 116 ASN A C 1
ATOM 799 O O . ASN A 1 116 ? 8.720 -4.419 -3.526 1.00 91.69 116 ASN A O 1
ATOM 803 N N . PHE A 1 117 ? 9.415 -2.708 -2.247 1.00 90.50 117 PHE A N 1
ATOM 804 C CA . PHE A 1 117 ? 9.788 -1.853 -3.362 1.00 90.50 117 PHE A CA 1
ATOM 805 C C . PHE A 1 117 ? 11.005 -0.999 -3.040 1.00 90.50 117 PHE A C 1
ATOM 807 O O . PHE A 1 117 ? 11.216 -0.598 -1.895 1.00 90.50 117 PHE A O 1
ATOM 814 N N . GLN A 1 118 ? 11.794 -0.694 -4.069 1.00 92.31 118 GLN A N 1
ATOM 815 C CA . GLN A 1 118 ? 12.986 0.139 -3.933 1.00 92.31 118 GLN A CA 1
ATOM 816 C C . GLN A 1 118 ? 12.664 1.626 -4.086 1.00 92.31 118 GLN A C 1
ATOM 818 O O . GLN A 1 118 ? 13.253 2.459 -3.398 1.00 92.31 118 GLN A O 1
ATOM 823 N N . SER A 1 119 ? 11.737 1.963 -4.982 1.00 89.44 119 SER A N 1
ATOM 824 C CA . SER A 1 119 ? 11.255 3.330 -5.146 1.00 89.44 119 SER A CA 1
ATOM 825 C C . SER A 1 119 ? 9.840 3.379 -5.711 1.00 89.44 119 SER A C 1
ATOM 827 O O . SER A 1 119 ? 9.357 2.459 -6.382 1.00 89.44 119 SER A O 1
ATOM 829 N N . ALA A 1 120 ? 9.176 4.491 -5.426 1.00 89.38 120 ALA A N 1
ATOM 830 C CA . ALA A 1 120 ? 7.835 4.784 -5.892 1.00 89.38 120 ALA A CA 1
ATOM 831 C C . ALA A 1 120 ? 7.656 6.296 -6.093 1.00 89.38 120 ALA A C 1
ATOM 833 O O . ALA A 1 120 ? 8.542 7.090 -5.780 1.00 89.38 120 ALA A O 1
ATOM 834 N N . VAL A 1 121 ? 6.514 6.693 -6.639 1.00 89.94 121 VAL A N 1
ATOM 835 C CA . VAL A 1 121 ? 6.128 8.085 -6.859 1.00 89.94 121 VAL A CA 1
ATOM 836 C C . VAL A 1 121 ? 4.818 8.340 -6.134 1.00 89.94 121 VAL A C 1
ATOM 838 O O . VAL A 1 121 ? 3.840 7.626 -6.337 1.00 89.94 121 VAL A O 1
ATOM 841 N N . TYR A 1 122 ? 4.799 9.368 -5.299 1.00 88.50 122 TYR A N 1
ATOM 842 C CA . TYR A 1 122 ? 3.615 9.899 -4.653 1.00 88.50 122 TYR A CA 1
ATOM 843 C C . TYR A 1 122 ? 3.162 11.160 -5.382 1.00 88.50 122 TYR A C 1
ATOM 845 O O . TYR A 1 122 ? 3.950 12.072 -5.636 1.00 88.50 122 TYR A O 1
ATOM 853 N N . ASN A 1 123 ? 1.877 11.213 -5.701 1.00 84.81 123 ASN A N 1
ATOM 854 C CA . ASN A 1 123 ? 1.219 12.381 -6.254 1.00 84.81 123 ASN A CA 1
ATOM 855 C C . ASN A 1 123 ? -0.023 12.678 -5.412 1.00 84.81 123 ASN A C 1
ATOM 857 O O . ASN A 1 123 ? -0.775 11.765 -5.079 1.00 84.81 123 ASN A O 1
ATOM 861 N N . ASN A 1 124 ? -0.244 13.948 -5.090 1.00 78.06 124 ASN A N 1
ATOM 862 C CA . ASN A 1 124 ? -1.489 14.416 -4.506 1.00 78.06 124 ASN A CA 1
ATOM 863 C C . ASN A 1 124 ? -2.185 15.348 -5.502 1.00 78.06 124 ASN A C 1
ATOM 865 O O . ASN A 1 124 ? -1.688 16.434 -5.788 1.00 78.06 124 ASN A O 1
ATOM 869 N N . SER A 1 125 ? -3.338 14.920 -6.016 1.00 67.19 125 SER A N 1
ATOM 870 C CA . SER A 1 125 ? -4.086 15.652 -7.048 1.00 67.19 125 SER A CA 1
ATOM 871 C C . SER A 1 125 ? -5.312 16.397 -6.506 1.00 67.19 125 SER A C 1
ATOM 873 O O . SER A 1 125 ? -6.144 16.864 -7.279 1.00 67.19 125 SER A O 1
ATOM 875 N N . GLY A 1 126 ? -5.465 16.504 -5.180 1.00 58.69 126 GLY A N 1
ATOM 876 C CA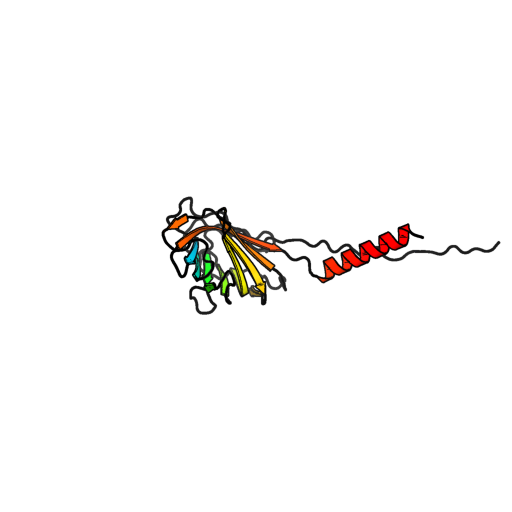 . GLY A 1 126 ? -6.579 17.208 -4.528 1.00 58.69 126 GLY A CA 1
ATOM 877 C C . GLY A 1 126 ? -7.911 16.444 -4.522 1.00 58.69 126 GLY A C 1
ATOM 878 O O . GLY A 1 126 ? -8.665 16.553 -3.563 1.00 58.69 126 GLY A O 1
ATOM 879 N N . VAL A 1 127 ? -8.175 15.611 -5.533 1.00 48.84 127 VAL A N 1
ATOM 880 C CA . VAL A 1 127 ? -9.307 14.654 -5.578 1.00 48.84 127 VAL A CA 1
ATOM 881 C C . VAL A 1 127 ? -8.955 13.282 -4.984 1.00 48.84 127 VAL A C 1
ATOM 883 O O . VAL A 1 127 ? -9.825 12.433 -4.809 1.00 48.84 127 VAL A O 1
ATOM 886 N N . GLY A 1 128 ? -7.677 13.070 -4.667 1.00 59.28 128 GLY A N 1
ATOM 887 C CA . GLY A 1 128 ? -7.118 11.823 -4.157 1.00 59.28 128 GLY A CA 1
ATOM 888 C C . GLY A 1 128 ? -5.596 11.812 -4.293 1.00 59.28 128 GLY A C 1
ATOM 889 O O . GLY A 1 128 ? -5.011 12.594 -5.057 1.00 59.28 128 GLY A O 1
ATOM 890 N N . GLY A 1 129 ? -4.956 10.927 -3.536 1.00 60.38 129 GLY A N 1
ATOM 891 C CA . GLY A 1 129 ? -3.522 10.680 -3.625 1.00 60.38 129 GLY A CA 1
ATOM 892 C C . GLY A 1 129 ? -3.263 9.401 -4.408 1.00 60.38 129 GLY A C 1
ATOM 893 O O . GLY A 1 129 ? -4.014 8.444 -4.285 1.00 60.38 129 GLY A O 1
ATOM 894 N N . ASN A 1 130 ? -2.202 9.362 -5.200 1.00 72.69 130 ASN A N 1
ATOM 895 C CA . ASN A 1 130 ? -1.761 8.148 -5.869 1.00 72.69 130 ASN A CA 1
ATOM 896 C C . ASN A 1 130 ? -0.333 7.831 -5.450 1.00 72.69 130 ASN A C 1
ATOM 898 O O . ASN A 1 130 ? 0.517 8.714 -5.347 1.00 72.69 130 ASN A O 1
ATOM 902 N N . PHE A 1 131 ? -0.072 6.553 -5.240 1.00 75.81 131 PHE A N 1
ATOM 903 C CA . PHE A 1 131 ? 1.233 6.024 -4.902 1.00 75.81 131 PHE A CA 1
ATOM 904 C C . PHE A 1 131 ? 1.583 4.921 -5.900 1.00 75.81 131 PHE A C 1
ATOM 906 O O . PHE A 1 131 ? 1.026 3.827 -5.862 1.00 75.81 131 PHE A O 1
ATOM 913 N N . LEU A 1 132 ? 2.462 5.244 -6.847 1.00 76.94 132 LEU A N 1
ATOM 914 C CA . LEU A 1 132 ? 2.868 4.373 -7.942 1.00 76.94 132 LEU A CA 1
ATOM 915 C C . LEU A 1 132 ? 4.263 3.812 -7.681 1.00 76.94 132 LEU A C 1
ATOM 917 O O . LEU A 1 132 ? 5.262 4.519 -7.773 1.00 76.94 132 LEU A O 1
ATOM 921 N N . ILE A 1 133 ? 4.341 2.521 -7.413 1.00 74.94 133 ILE A N 1
ATOM 922 C CA . ILE A 1 133 ? 5.586 1.778 -7.310 1.00 74.94 133 ILE A CA 1
ATOM 923 C C . ILE A 1 133 ? 6.095 1.458 -8.714 1.00 74.94 133 ILE A C 1
ATOM 925 O O . ILE A 1 133 ? 5.367 0.855 -9.501 1.00 74.94 133 ILE A O 1
ATOM 929 N N . ASN A 1 134 ? 7.337 1.850 -9.016 1.00 71.25 134 ASN A N 1
ATOM 930 C CA . ASN A 1 134 ? 7.879 1.801 -10.379 1.00 71.25 134 ASN A CA 1
ATOM 931 C C . ASN A 1 134 ? 9.252 1.109 -10.490 1.00 71.25 134 ASN A C 1
ATOM 933 O O . ASN A 1 134 ? 9.783 0.978 -11.588 1.00 71.25 134 ASN A O 1
ATOM 937 N N . SER A 1 135 ? 9.866 0.683 -9.378 1.00 77.12 135 SER A N 1
ATOM 938 C CA . SER A 1 135 ? 11.161 -0.009 -9.422 1.00 77.12 135 SER A CA 1
ATOM 939 C C . SER A 1 135 ? 11.401 -0.940 -8.234 1.00 77.12 135 SER A C 1
ATOM 941 O O . SER A 1 135 ? 10.954 -0.685 -7.111 1.00 77.12 135 SER A O 1
ATOM 943 N N . GLY A 1 136 ? 12.157 -2.011 -8.496 1.00 82.19 136 GLY A N 1
ATOM 944 C CA . GLY A 1 136 ? 12.645 -2.950 -7.486 1.00 82.19 136 GLY A CA 1
ATOM 945 C C . GLY A 1 136 ? 11.530 -3.663 -6.727 1.00 82.19 136 GLY A C 1
ATOM 946 O O . GLY A 1 136 ? 11.642 -3.837 -5.516 1.00 82.19 136 GLY A O 1
ATOM 947 N N . ILE A 1 137 ? 10.438 -4.013 -7.414 1.00 85.00 137 ILE A N 1
ATOM 948 C CA . ILE A 1 137 ? 9.291 -4.677 -6.790 1.00 85.00 137 ILE A CA 1
ATOM 949 C C . ILE A 1 137 ? 9.600 -6.154 -6.578 1.00 85.00 137 ILE A C 1
ATOM 951 O O . ILE A 1 137 ? 9.948 -6.861 -7.523 1.00 85.00 137 ILE A O 1
ATOM 955 N N . SER A 1 138 ? 9.412 -6.631 -5.353 1.00 88.50 138 SER A N 1
ATOM 956 C CA . SER A 1 138 ? 9.459 -8.055 -5.038 1.00 88.50 138 SER A CA 1
ATOM 957 C C . SER A 1 138 ? 8.318 -8.455 -4.112 1.00 88.50 138 SER A C 1
ATOM 959 O O . SER A 1 138 ? 7.921 -7.716 -3.208 1.00 88.50 138 SER A O 1
ATOM 961 N N . PHE A 1 139 ? 7.79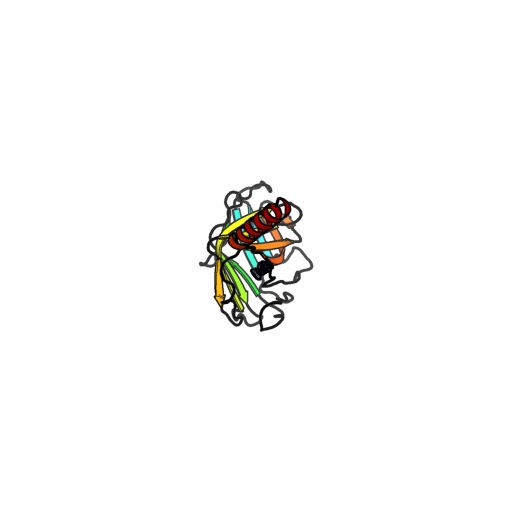1 -9.652 -4.342 1.00 88.12 139 PHE A N 1
ATOM 962 C CA . PHE A 1 139 ? 6.704 -10.217 -3.557 1.00 88.12 139 PHE A CA 1
ATOM 963 C C . PHE A 1 139 ? 7.250 -11.217 -2.552 1.00 88.12 139 PHE A C 1
ATOM 965 O O . PHE A 1 139 ? 8.107 -12.041 -2.869 1.00 88.12 139 PHE A O 1
ATOM 972 N N . THR A 1 140 ? 6.731 -11.160 -1.332 1.00 90.56 140 THR A N 1
ATOM 973 C CA . THR A 1 140 ? 6.990 -12.170 -0.309 1.00 90.56 140 THR A CA 1
ATOM 974 C C . THR A 1 140 ? 5.696 -12.912 -0.025 1.00 90.56 140 THR A C 1
ATOM 976 O O . THR A 1 140 ? 4.683 -12.302 0.326 1.00 90.56 140 THR A O 1
ATOM 979 N N . ASN A 1 141 ? 5.740 -14.232 -0.189 1.00 90.44 141 ASN A N 1
ATOM 980 C CA . ASN A 1 141 ? 4.613 -15.105 0.107 1.00 90.44 141 ASN A CA 1
ATOM 981 C C . ASN A 1 141 ? 4.315 -15.104 1.609 1.00 90.44 141 ASN A C 1
ATOM 983 O O . ASN A 1 141 ? 5.227 -15.126 2.436 1.00 90.44 141 ASN A O 1
ATOM 987 N N . GLY A 1 142 ? 3.030 -15.126 1.942 1.00 90.19 142 GLY A N 1
ATOM 988 C CA . GLY A 1 142 ? 2.543 -15.493 3.265 1.00 90.19 142 GLY A CA 1
ATOM 989 C C . GLY A 1 142 ? 1.621 -16.697 3.129 1.00 90.19 142 GLY A C 1
ATOM 990 O O . GLY A 1 142 ? 1.983 -17.696 2.511 1.00 90.19 142 GLY A O 1
ATOM 991 N N . LEU A 1 143 ? 0.403 -16.584 3.655 1.00 90.88 143 LEU A N 1
ATOM 992 C CA . LEU A 1 143 ? -0.667 -17.553 3.400 1.00 90.88 143 LEU A CA 1
ATOM 993 C C . LEU A 1 143 ? -1.113 -17.584 1.930 1.00 90.88 143 LEU A C 1
ATOM 995 O O . LEU A 1 143 ? -1.633 -18.600 1.477 1.00 90.88 143 LEU A O 1
ATOM 999 N N . LEU A 1 144 ? -0.926 -16.488 1.190 1.00 89.19 144 LEU A N 1
ATOM 1000 C CA . LEU A 1 144 ? -1.196 -16.422 -0.242 1.00 89.19 144 LEU A CA 1
ATOM 1001 C C . LEU A 1 144 ? 0.096 -16.608 -1.035 1.00 89.19 144 LEU A C 1
ATOM 1003 O O . LEU A 1 144 ? 1.131 -16.008 -0.729 1.00 89.19 144 LEU A O 1
ATOM 1007 N N . ASN A 1 145 ? 0.008 -17.413 -2.092 1.00 88.06 145 ASN A N 1
ATOM 1008 C CA . ASN A 1 145 ? 1.087 -17.564 -3.052 1.00 88.06 145 ASN A CA 1
ATOM 1009 C C . ASN A 1 145 ? 1.009 -16.440 -4.092 1.00 88.06 145 ASN A C 1
ATOM 1011 O O . ASN A 1 145 ? 0.106 -16.415 -4.924 1.00 88.06 145 ASN A O 1
ATOM 1015 N N . VAL A 1 146 ? 1.973 -15.527 -4.029 1.00 84.06 146 VAL A N 1
ATOM 1016 C CA . VAL A 1 146 ? 2.139 -14.380 -4.931 1.00 84.06 146 VAL A CA 1
ATOM 1017 C C . VAL A 1 146 ? 3.436 -14.484 -5.749 1.00 84.06 146 VAL A C 1
ATOM 1019 O O . VAL A 1 146 ? 3.875 -13.516 -6.360 1.00 84.06 146 VAL A O 1
ATOM 1022 N N . SER A 1 147 ? 4.068 -15.660 -5.783 1.00 75.38 147 SER A N 1
ATOM 1023 C CA . SER A 1 147 ? 5.350 -15.857 -6.481 1.00 75.38 147 SER A CA 1
ATOM 1024 C C . SER A 1 147 ? 5.250 -15.807 -8.006 1.00 75.38 147 SER A C 1
ATOM 1026 O O . SER A 1 147 ? 6.253 -15.583 -8.676 1.00 75.38 147 SER A O 1
ATOM 1028 N N . SER A 1 148 ? 4.047 -15.977 -8.559 1.00 72.69 148 SER A N 1
ATOM 1029 C CA . SER A 1 148 ? 3.777 -15.812 -9.991 1.00 72.69 148 SER A CA 1
ATOM 1030 C C . SER A 1 148 ? 3.783 -14.350 -10.447 1.00 72.69 148 SER A C 1
ATOM 1032 O O . SER A 1 148 ? 3.777 -14.094 -11.649 1.00 72.69 148 SER A O 1
ATOM 1034 N N . PHE A 1 149 ? 3.796 -13.389 -9.518 1.00 74.19 149 PHE A N 1
ATOM 1035 C CA . PHE A 1 149 ? 3.882 -11.969 -9.834 1.00 74.19 149 PHE A CA 1
ATOM 1036 C C . PHE A 1 149 ? 5.353 -11.562 -9.871 1.00 74.19 149 PHE A C 1
ATOM 1038 O O . PHE A 1 149 ? 5.998 -11.374 -8.841 1.00 74.19 149 PHE A O 1
ATOM 1045 N N . THR A 1 150 ? 5.900 -11.432 -11.075 1.00 66.19 150 THR A N 1
ATOM 1046 C CA . THR A 1 150 ? 7.281 -10.995 -11.289 1.00 66.19 150 THR A CA 1
ATOM 1047 C C . THR A 1 150 ? 7.287 -9.781 -12.201 1.00 66.19 150 THR A C 1
ATOM 1049 O O . THR A 1 150 ? 6.810 -9.880 -13.324 1.00 66.19 150 THR A O 1
ATOM 1052 N N . ASN A 1 151 ? 7.869 -8.676 -11.725 1.00 61.50 151 ASN A N 1
ATOM 1053 C CA . ASN A 1 151 ? 8.038 -7.401 -12.431 1.00 61.50 151 ASN A CA 1
ATOM 1054 C C . ASN A 1 151 ? 6.737 -6.677 -12.816 1.00 61.50 151 ASN A C 1
ATOM 1056 O O . ASN A 1 151 ? 5.894 -7.177 -13.553 1.00 61.50 151 ASN A O 1
ATOM 1060 N N . GLY A 1 152 ? 6.600 -5.435 -12.346 1.00 66.00 152 GLY A N 1
ATOM 1061 C CA . GLY A 1 152 ? 5.491 -4.583 -12.741 1.00 66.00 152 GLY A CA 1
ATOM 1062 C C . GLY A 1 152 ? 5.478 -3.203 -12.116 1.00 66.00 152 GLY A C 1
ATOM 1063 O O . GLY A 1 152 ? 6.392 -2.858 -11.377 1.00 66.00 152 GLY A O 1
ATOM 1064 N N . ALA A 1 153 ? 4.435 -2.427 -12.407 1.00 72.38 153 ALA A N 1
ATOM 1065 C CA . ALA A 1 153 ? 4.104 -1.212 -11.682 1.00 72.38 153 ALA A CA 1
ATOM 1066 C C . ALA A 1 153 ? 2.863 -1.466 -10.817 1.00 72.38 153 ALA A C 1
ATOM 1068 O O . ALA A 1 153 ? 1.899 -2.105 -11.254 1.00 72.38 153 ALA A O 1
ATOM 1069 N N . PHE A 1 154 ? 2.891 -0.974 -9.581 1.00 75.50 154 PHE A N 1
ATOM 1070 C CA . PHE A 1 154 ? 1.789 -1.116 -8.627 1.00 75.50 154 PHE A CA 1
ATOM 1071 C C . PHE A 1 154 ? 1.288 0.259 -8.222 1.00 75.50 154 PHE A C 1
ATOM 1073 O O . PHE A 1 154 ? 2.039 1.053 -7.672 1.00 75.50 154 PHE A O 1
ATOM 1080 N N . GLY A 1 155 ? 0.020 0.540 -8.494 1.00 78.56 155 GLY A N 1
ATOM 1081 C CA . GLY A 1 155 ? -0.645 1.765 -8.081 1.00 78.56 155 GLY A CA 1
ATOM 1082 C C . GLY A 1 155 ? -1.498 1.530 -6.844 1.00 78.56 155 GLY A C 1
ATOM 1083 O O . GLY A 1 155 ? -2.313 0.610 -6.812 1.00 78.56 155 GLY A O 1
ATOM 1084 N N . PHE A 1 156 ? -1.343 2.391 -5.849 1.00 79.62 156 PHE A N 1
ATOM 1085 C CA . PHE A 1 156 ? -2.302 2.582 -4.773 1.00 79.62 156 PHE A CA 1
ATOM 1086 C C . PHE A 1 156 ? -3.022 3.901 -5.023 1.00 79.62 156 PHE A C 1
ATOM 1088 O O . PHE A 1 156 ? -2.375 4.944 -5.100 1.00 79.62 156 PHE A O 1
ATOM 1095 N N . ALA A 1 157 ? -4.340 3.851 -5.174 1.00 80.81 157 ALA A N 1
ATOM 1096 C CA . ALA A 1 157 ? -5.178 5.037 -5.262 1.00 80.81 157 ALA A CA 1
ATOM 1097 C C . ALA A 1 157 ? -5.838 5.274 -3.908 1.00 80.81 157 ALA A C 1
ATOM 1099 O O . ALA A 1 157 ? -6.526 4.394 -3.398 1.00 80.81 157 ALA A O 1
ATOM 1100 N N . PHE A 1 158 ? -5.621 6.445 -3.327 1.00 81.56 158 PHE A N 1
ATOM 1101 C CA . PHE A 1 158 ? -6.139 6.853 -2.031 1.00 81.56 158 PHE A CA 1
ATOM 1102 C C . PHE A 1 158 ? -7.370 7.743 -2.206 1.00 81.56 158 PHE A C 1
ATOM 1104 O O . PHE A 1 158 ? -7.359 8.659 -3.032 1.00 81.56 158 PHE A O 1
ATOM 1111 N N . ALA A 1 159 ? -8.409 7.509 -1.405 1.00 80.69 159 ALA A N 1
ATOM 1112 C CA . ALA A 1 159 ? -9.653 8.279 -1.455 1.00 80.69 159 ALA A CA 1
ATOM 1113 C C . ALA A 1 159 ? -9.983 8.940 -0.111 1.00 80.69 159 ALA A C 1
ATOM 1115 O O . ALA A 1 159 ? -9.373 8.631 0.916 1.00 80.69 159 ALA A O 1
ATOM 1116 N N . ASN A 1 160 ? -10.967 9.843 -0.154 1.00 81.81 160 ASN A N 1
ATOM 1117 C CA . ASN A 1 160 ? -11.479 10.605 0.988 1.00 81.81 160 ASN A CA 1
ATOM 1118 C C . ASN A 1 160 ? -10.374 11.386 1.726 1.00 81.81 160 ASN A C 1
ATOM 1120 O O . ASN A 1 160 ? -10.136 11.140 2.911 1.00 81.81 160 ASN A O 1
ATOM 1124 N N . PRO A 1 161 ? -9.658 12.297 1.032 1.00 85.62 161 PRO A N 1
ATOM 1125 C CA . PRO A 1 161 ? -8.605 13.077 1.657 1.00 85.62 161 PRO A CA 1
ATOM 1126 C C . PRO A 1 161 ? -9.177 14.029 2.713 1.00 85.62 161 PRO A C 1
ATOM 1128 O O . PRO A 1 161 ? -10.121 14.776 2.451 1.00 85.62 161 PRO A O 1
ATOM 1131 N N . THR A 1 162 ? -8.539 14.069 3.876 1.00 86.19 162 THR A N 1
ATOM 1132 C CA . THR A 1 162 ? -8.752 15.107 4.889 1.00 86.19 162 THR A CA 1
ATOM 1133 C C . THR A 1 162 ? -7.440 15.808 5.180 1.00 86.19 162 THR A C 1
ATOM 1135 O O . THR A 1 162 ? -6.442 15.165 5.498 1.00 86.19 162 THR A O 1
ATOM 1138 N N . THR A 1 163 ? -7.444 17.135 5.090 1.00 86.88 163 THR A N 1
ATOM 1139 C CA . THR A 1 163 ? -6.259 17.960 5.342 1.00 86.88 163 THR A CA 1
ATOM 1140 C C . THR A 1 163 ? -6.387 18.649 6.693 1.00 86.88 163 THR A C 1
ATOM 1142 O O . THR A 1 163 ? -7.385 19.315 6.961 1.00 86.88 163 THR A O 1
ATOM 1145 N N . SER A 1 164 ? -5.361 18.523 7.532 1.00 87.69 164 SER A N 1
ATOM 1146 C CA . SER A 1 164 ? -5.248 19.217 8.814 1.00 87.69 164 SER A CA 1
ATOM 1147 C C . SER A 1 164 ? -3.815 19.713 8.997 1.00 87.69 164 SER A C 1
ATOM 1149 O O . SER A 1 164 ? -2.903 18.937 9.280 1.00 87.69 164 SER A O 1
ATOM 1151 N N . GLY A 1 165 ? -3.596 21.017 8.813 1.00 87.75 165 GLY A N 1
ATOM 1152 C CA . GLY A 1 165 ? -2.252 21.599 8.837 1.00 87.75 165 GLY A CA 1
ATOM 1153 C C . GLY A 1 165 ? -1.371 21.039 7.716 1.00 87.75 165 GLY A C 1
ATOM 1154 O O . GLY A 1 165 ? -1.741 21.101 6.548 1.00 87.75 165 GLY A O 1
ATOM 1155 N N . ASN A 1 166 ? -0.213 20.482 8.074 1.00 89.31 166 ASN A N 1
ATOM 1156 C CA . ASN A 1 166 ? 0.711 19.823 7.144 1.00 89.31 166 ASN A CA 1
ATOM 1157 C C . ASN A 1 166 ? 0.394 18.334 6.910 1.00 89.31 166 ASN A C 1
ATOM 1159 O O . ASN A 1 166 ? 1.161 17.642 6.241 1.00 89.31 166 ASN A O 1
ATOM 1163 N N . GLN A 1 167 ? -0.691 17.818 7.485 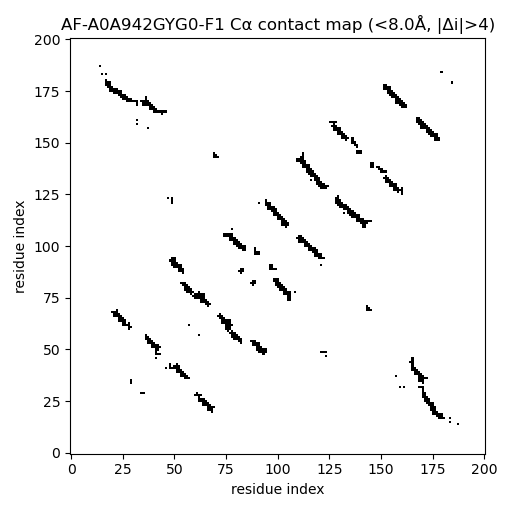1.00 89.38 167 GLN A N 1
ATOM 1164 C CA . GLN A 1 167 ? -1.067 16.414 7.401 1.00 89.38 167 GLN A CA 1
ATOM 1165 C C . GLN A 1 167 ? -2.223 16.216 6.421 1.00 89.38 167 GLN A C 1
ATOM 1167 O O . GLN A 1 167 ? -3.215 16.943 6.455 1.00 89.38 167 GLN A O 1
ATOM 1172 N N . ILE A 1 168 ? -2.103 15.189 5.586 1.00 88.62 168 ILE A N 1
ATOM 1173 C CA . ILE A 1 168 ? -3.148 14.709 4.687 1.00 88.62 168 ILE A CA 1
ATOM 1174 C C . ILE A 1 168 ? -3.409 13.251 5.025 1.00 88.62 168 ILE A C 1
ATOM 1176 O O . ILE A 1 168 ? -2.489 12.432 5.037 1.00 88.62 168 ILE A O 1
ATOM 1180 N N . THR A 1 169 ? -4.658 12.925 5.314 1.00 88.50 169 THR A N 1
ATOM 1181 C CA . THR A 1 169 ? -5.074 11.574 5.670 1.00 88.50 169 THR A CA 1
ATOM 1182 C C . THR A 1 169 ? -6.048 11.008 4.653 1.00 88.50 169 THR A C 1
ATOM 1184 O O . THR A 1 169 ? -6.815 11.754 4.054 1.00 88.50 169 THR A O 1
ATOM 1187 N N . TYR A 1 170 ? -6.023 9.690 4.473 1.00 86.00 170 TYR A N 1
ATOM 1188 C CA . TYR A 1 170 ? -6.906 8.973 3.556 1.00 86.00 170 TYR A CA 1
ATOM 1189 C C . TYR A 1 170 ? -7.534 7.773 4.267 1.00 86.00 170 TYR A C 1
ATOM 1191 O O . TYR A 1 170 ? -6.841 7.062 5.006 1.00 86.00 170 TYR A O 1
ATOM 1199 N N . THR A 1 171 ? -8.826 7.533 4.041 1.00 79.62 171 THR A N 1
ATOM 1200 C CA . THR A 1 171 ? -9.572 6.430 4.679 1.00 79.62 171 THR A CA 1
ATOM 1201 C C . THR A 1 171 ? -9.646 5.181 3.807 1.00 79.62 171 THR A C 1
ATOM 1203 O O . THR A 1 171 ? -9.607 4.077 4.336 1.00 79.62 171 THR A O 1
ATOM 1206 N N . ALA A 1 172 ? -9.612 5.326 2.478 1.00 60.88 172 ALA A N 1
ATOM 1207 C CA . ALA A 1 172 ? -9.630 4.194 1.553 1.00 60.88 172 ALA A CA 1
ATOM 1208 C C . ALA A 1 172 ? -8.371 4.122 0.685 1.00 60.88 172 ALA A C 1
ATOM 1210 O O . ALA A 1 172 ? -7.751 5.140 0.364 1.00 60.88 172 ALA A O 1
ATOM 1211 N N . SER A 1 173 ? -8.026 2.907 0.255 1.00 65.19 173 SER A N 1
ATOM 1212 C CA . SER A 1 173 ? -6.952 2.660 -0.701 1.00 65.19 173 SER A CA 1
ATOM 1213 C C . SER A 1 173 ? -7.302 1.484 -1.617 1.00 65.19 173 SER A C 1
ATOM 1215 O O . SER A 1 173 ? -7.738 0.429 -1.166 1.00 65.19 173 SER A O 1
ATOM 1217 N N . PHE A 1 174 ? -7.122 1.667 -2.920 1.00 63.50 174 PHE A N 1
ATOM 1218 C CA . PHE A 1 174 ? -7.322 0.639 -3.938 1.00 63.50 174 PHE A CA 1
ATOM 1219 C C . PHE A 1 174 ? -5.969 0.251 -4.522 1.00 63.50 174 PHE A C 1
ATOM 1221 O O . PHE A 1 174 ? -5.235 1.127 -4.976 1.00 63.50 174 PHE A O 1
ATOM 1228 N N . THR A 1 175 ? -5.632 -1.042 -4.547 1.00 63.28 175 THR A N 1
ATOM 1229 C CA . THR A 1 175 ? -4.376 -1.523 -5.144 1.00 63.28 175 THR A CA 1
ATOM 1230 C C . THR A 1 175 ? -4.633 -2.118 -6.528 1.00 63.28 175 THR A C 1
ATOM 1232 O O . THR A 1 175 ? -5.314 -3.128 -6.673 1.00 63.28 175 THR A O 1
ATOM 1235 N N . SER A 1 176 ? -4.050 -1.526 -7.566 1.00 59.00 176 SER A N 1
ATOM 1236 C CA . SER A 1 176 ? -4.086 -2.058 -8.931 1.00 59.00 176 SER A CA 1
ATOM 1237 C C . SER A 1 176 ? -2.668 -2.312 -9.426 1.00 59.00 176 SER A C 1
ATOM 1239 O O . SER A 1 176 ? -1.808 -1.442 -9.306 1.00 59.00 176 SER A O 1
ATOM 1241 N N . SER A 1 177 ? -2.411 -3.486 -10.006 1.00 62.31 177 SER A N 1
ATOM 1242 C CA . SER A 1 177 ? -1.169 -3.730 -10.744 1.00 62.31 177 SER A CA 1
ATOM 1243 C C . SER A 1 177 ? -1.431 -3.541 -12.235 1.00 62.31 177 SER A C 1
ATOM 1245 O O . SER A 1 177 ? -2.421 -4.045 -12.772 1.00 62.31 177 SER A O 1
ATOM 1247 N N . ALA A 1 178 ? -0.576 -2.781 -12.909 1.00 52.66 178 ALA A N 1
ATOM 1248 C CA . ALA A 1 178 ? -0.671 -2.572 -14.347 1.00 52.66 178 ALA A CA 1
ATOM 1249 C C . ALA A 1 178 ? 0.699 -2.791 -14.975 1.00 52.66 178 ALA A C 1
ATOM 1251 O O . ALA A 1 178 ? 1.660 -2.114 -14.612 1.00 52.66 178 ALA A O 1
ATOM 1252 N N . VAL A 1 179 ? 0.784 -3.721 -15.929 1.00 51.78 179 VAL A N 1
ATOM 1253 C CA . VAL A 1 179 ? 1.978 -3.885 -16.763 1.00 51.78 179 VAL A CA 1
ATOM 1254 C C . VAL A 1 179 ? 1.587 -4.353 -18.161 1.00 51.78 179 VAL A C 1
ATOM 1256 O O . VAL A 1 179 ? 1.179 -5.495 -18.351 1.00 51.78 179 VAL A O 1
ATOM 1259 N N . PRO A 1 180 ? 1.772 -3.510 -19.181 1.00 45.97 180 PRO A N 1
ATOM 1260 C CA . PRO A 1 180 ? 2.294 -3.957 -20.457 1.00 45.97 180 PRO A CA 1
ATOM 1261 C C . PRO A 1 180 ? 3.814 -3.969 -20.351 1.00 45.97 180 PRO A C 1
ATOM 1263 O O . PRO A 1 180 ? 4.435 -2.939 -20.086 1.00 45.97 180 PRO A O 1
ATOM 1266 N N . GLU A 1 181 ? 4.430 -5.127 -20.558 1.00 53.78 181 GLU A N 1
ATOM 1267 C CA . GLU A 1 181 ? 5.878 -5.176 -20.714 1.00 53.78 181 GLU A CA 1
ATOM 1268 C C . GLU A 1 181 ? 6.280 -4.313 -21.929 1.00 53.78 181 GLU A C 1
ATOM 1270 O O . GLU A 1 181 ? 5.577 -4.329 -22.949 1.00 53.78 181 GLU A O 1
ATOM 1275 N N . PRO A 1 182 ? 7.414 -3.585 -21.888 1.00 55.88 182 PRO A N 1
ATOM 1276 C CA . PRO A 1 182 ? 7.932 -2.850 -23.046 1.00 55.88 182 PRO A CA 1
ATOM 1277 C C . PRO A 1 182 ? 8.058 -3.731 -24.299 1.00 55.88 182 PRO A C 1
ATOM 1279 O O . PRO A 1 182 ? 7.881 -3.255 -25.420 1.00 55.88 182 PRO A O 1
ATOM 1282 N N . ALA A 1 183 ? 8.296 -5.033 -24.107 1.00 59.56 183 ALA A N 1
ATOM 1283 C CA . ALA A 1 183 ? 8.317 -6.037 -25.163 1.00 59.56 183 ALA A CA 1
ATOM 1284 C C . ALA A 1 183 ? 6.960 -6.191 -25.866 1.00 59.56 183 ALA A C 1
ATOM 1286 O O . ALA A 1 183 ? 6.926 -6.329 -27.085 1.00 59.56 183 ALA A O 1
ATOM 1287 N N . SER A 1 184 ? 5.844 -6.097 -25.141 1.00 61.09 184 SER A N 1
ATOM 1288 C CA . SER A 1 184 ? 4.494 -6.170 -25.713 1.00 61.09 184 SER A CA 1
ATOM 1289 C C . SER A 1 184 ? 4.172 -4.940 -26.561 1.00 61.09 184 SER A C 1
ATOM 1291 O O . SER A 1 184 ? 3.588 -5.071 -27.636 1.00 61.09 184 SER A O 1
ATOM 1293 N N . LEU A 1 185 ? 4.613 -3.748 -26.139 1.00 67.31 185 LEU A N 1
ATOM 1294 C CA . LEU A 1 185 ? 4.508 -2.530 -26.954 1.00 67.31 185 LEU A CA 1
ATOM 1295 C C . LEU A 1 185 ? 5.409 -2.597 -28.192 1.00 67.31 185 LEU A C 1
ATOM 1297 O O . LEU A 1 185 ? 4.980 -2.228 -29.286 1.00 67.31 185 LEU A O 1
ATOM 1301 N N . ALA A 1 186 ? 6.630 -3.113 -28.047 1.00 72.81 186 ALA A N 1
ATOM 1302 C CA . ALA A 1 186 ? 7.535 -3.324 -29.171 1.00 72.81 186 ALA A CA 1
ATOM 1303 C C . ALA A 1 186 ? 6.967 -4.350 -30.167 1.00 72.81 186 ALA A C 1
ATOM 1305 O O . ALA A 1 186 ? 6.964 -4.102 -31.371 1.00 72.81 186 ALA A O 1
ATOM 1306 N N . ALA A 1 187 ? 6.417 -5.465 -29.681 1.00 75.31 187 ALA A N 1
ATOM 1307 C CA . ALA A 1 187 ? 5.775 -6.488 -30.500 1.00 75.31 187 ALA A CA 1
ATOM 1308 C C . ALA A 1 187 ? 4.526 -5.950 -31.214 1.00 75.31 187 ALA A C 1
ATOM 1310 O O . ALA A 1 187 ? 4.342 -6.216 -32.402 1.00 75.31 187 ALA A O 1
ATOM 1311 N N . LEU A 1 188 ? 3.708 -5.136 -30.537 1.00 76.00 188 LEU A N 1
ATOM 1312 C CA . LEU A 1 188 ? 2.573 -4.445 -31.152 1.00 76.00 188 LEU A CA 1
ATOM 1313 C C . LEU A 1 188 ? 3.038 -3.485 -32.255 1.00 76.00 188 LEU A C 1
ATOM 1315 O O . LEU A 1 188 ? 2.485 -3.496 -33.355 1.00 76.00 188 LEU A O 1
ATOM 1319 N N . GLY A 1 189 ? 4.079 -2.691 -31.986 1.00 81.00 189 GLY A N 1
ATOM 1320 C CA . GLY A 1 189 ? 4.675 -1.779 -32.963 1.00 81.00 189 GLY A CA 1
ATOM 1321 C C . GLY A 1 189 ? 5.198 -2.517 -34.197 1.00 81.00 189 GLY A C 1
ATOM 1322 O O . GLY A 1 189 ? 4.891 -2.140 -35.328 1.00 81.00 189 GLY A O 1
ATOM 1323 N N . LEU A 1 190 ? 5.917 -3.623 -33.996 1.00 84.56 190 LEU A N 1
ATOM 1324 C CA . LEU A 1 190 ? 6.406 -4.476 -35.081 1.00 84.56 190 LEU A CA 1
ATOM 1325 C C . LEU A 1 190 ? 5.256 -5.129 -35.864 1.00 84.56 190 LEU A C 1
ATOM 1327 O O . LEU A 1 190 ? 5.295 -5.157 -37.097 1.00 84.56 190 LEU A O 1
ATOM 1331 N N . GLY A 1 191 ? 4.205 -5.586 -35.178 1.00 83.62 191 GLY A N 1
ATOM 1332 C CA . GLY A 1 191 ? 2.993 -6.120 -35.800 1.00 83.62 191 GLY A CA 1
ATOM 1333 C C . GLY A 1 191 ? 2.269 -5.084 -36.667 1.00 83.62 191 GLY A C 1
ATOM 1334 O O . GLY A 1 191 ? 1.899 -5.376 -37.807 1.00 83.62 191 GLY A O 1
ATOM 1335 N N . ALA A 1 192 ? 2.134 -3.847 -36.183 1.00 86.56 192 ALA A N 1
ATOM 1336 C CA . ALA A 1 192 ? 1.533 -2.750 -36.939 1.00 86.56 192 ALA A CA 1
ATOM 1337 C C . ALA A 1 192 ? 2.346 -2.408 -38.201 1.00 86.56 192 ALA A C 1
ATOM 1339 O O . ALA A 1 192 ? 1.781 -2.271 -39.290 1.00 86.56 192 ALA A O 1
ATOM 1340 N N . ILE A 1 193 ? 3.678 -2.345 -38.090 1.00 88.19 193 ILE A N 1
ATOM 1341 C CA . ILE A 1 193 ? 4.575 -2.109 -39.232 1.00 88.19 193 ILE A CA 1
ATOM 1342 C C . ILE A 1 193 ? 4.448 -3.236 -40.271 1.00 88.19 193 ILE A C 1
ATOM 1344 O O . ILE A 1 193 ? 4.382 -2.962 -41.474 1.00 88.19 193 ILE A O 1
ATOM 1348 N N . ALA A 1 194 ? 4.364 -4.495 -39.832 1.00 87.31 194 ALA A N 1
ATOM 1349 C CA . ALA A 1 194 ? 4.186 -5.640 -40.723 1.00 87.31 194 ALA A CA 1
ATOM 1350 C C . ALA A 1 194 ? 2.862 -5.569 -41.510 1.00 87.31 194 ALA A C 1
ATOM 1352 O O . ALA A 1 194 ? 2.855 -5.792 -42.725 1.00 87.31 194 ALA A O 1
ATOM 1353 N N . LEU A 1 195 ? 1.758 -5.183 -40.857 1.00 86.69 195 LEU A N 1
ATOM 1354 C CA . LEU A 1 195 ? 0.456 -4.993 -41.512 1.00 86.69 195 LEU A CA 1
ATOM 1355 C C . LEU A 1 195 ? 0.473 -3.843 -42.530 1.00 86.69 195 LEU A C 1
ATOM 1357 O O . LEU A 1 195 ? -0.040 -3.997 -43.641 1.00 86.69 195 LEU A O 1
ATOM 1361 N N . ILE A 1 196 ? 1.110 -2.714 -42.201 1.00 89.62 196 ILE A N 1
ATOM 1362 C CA . ILE A 1 196 ? 1.252 -1.576 -43.125 1.00 89.62 196 ILE A CA 1
ATOM 1363 C C . ILE A 1 196 ? 2.058 -1.980 -44.363 1.00 89.62 196 ILE A C 1
ATOM 1365 O O . ILE A 1 196 ? 1.678 -1.648 -45.488 1.00 89.62 196 ILE A O 1
ATOM 1369 N N . LYS A 1 197 ? 3.150 -2.733 -44.181 1.00 87.12 197 LYS A N 1
ATOM 1370 C CA . LYS A 1 197 ? 3.994 -3.196 -45.290 1.00 87.12 197 LYS A CA 1
ATOM 1371 C C . LYS A 1 197 ? 3.251 -4.164 -46.215 1.00 87.12 197 LYS A C 1
ATOM 1373 O O . LYS A 1 197 ? 3.463 -4.114 -47.423 1.00 87.12 197 LYS A O 1
ATOM 1378 N N . ARG A 1 198 ? 2.357 -4.998 -45.670 1.00 82.75 198 ARG A N 1
ATOM 1379 C CA . ARG A 1 198 ? 1.499 -5.902 -46.453 1.00 82.75 198 ARG A CA 1
ATOM 1380 C C . ARG A 1 198 ? 0.468 -5.151 -47.296 1.00 82.75 198 ARG A C 1
ATOM 1382 O O . ARG A 1 198 ? 0.177 -5.596 -48.390 1.00 82.75 198 ARG A O 1
ATOM 1389 N N . ARG A 1 199 ? -0.063 -4.023 -46.816 1.00 83.06 199 ARG A N 1
ATOM 1390 C CA . ARG A 1 199 ? -1.076 -3.237 -47.546 1.00 83.06 199 ARG A CA 1
ATOM 1391 C C . ARG A 1 199 ? -0.498 -2.423 -48.714 1.00 83.06 199 ARG A C 1
ATOM 1393 O O . ARG A 1 199 ? -1.251 -1.964 -49.562 1.00 83.06 199 ARG A O 1
ATOM 1400 N N . ARG A 1 200 ? 0.822 -2.204 -48.731 1.00 78.38 200 ARG A N 1
ATOM 1401 C CA . ARG A 1 200 ? 1.545 -1.464 -49.784 1.00 78.38 200 ARG A CA 1
ATOM 1402 C C . ARG A 1 200 ? 2.147 -2.359 -50.876 1.00 78.38 200 ARG A C 1
ATOM 1404 O O . ARG A 1 200 ? 2.816 -1.836 -51.762 1.00 78.38 200 ARG A O 1
ATOM 1411 N N . ARG A 1 201 ? 1.971 -3.676 -50.781 1.00 65.62 201 ARG A N 1
ATOM 1412 C CA . ARG A 1 201 ? 2.303 -4.643 -51.833 1.00 65.62 201 ARG A CA 1
ATOM 1413 C C . ARG A 1 201 ? 1.013 -5.183 -52.421 1.00 65.62 201 ARG A C 1
ATOM 1415 O O . ARG A 1 201 ? 1.032 -5.457 -53.634 1.00 65.62 201 ARG A O 1
#